Protein AF-A0A2T3HW11-F1 (afdb_monomer)

Sequence (207 aa):
MSVAVAAPLKAIIKLSPEPITQQTVDLPLNEYHALKILALNNVSSSQAPRPFDTSSHSAPSLISDYDIGIDINNNNIRDDYERRLLYQYQRPEYVAMGILAAAHWDRLTASYYQDDRIPSITAIALLTNNIAINQCYYSLQQIDNALVSPIFDYFNTEHRLAIKQHAEDKLLDIIATSAFTVHFDPQPCQRFVLLAESMLQTTLTVD

Solvent-accessible surface area (backbone atoms only — not comparable to full-atom values): 12764 Å² total; per-residue (Å²): 141,80,87,82,80,82,76,81,78,78,78,78,75,78,86,62,77,74,77,79,67,76,76,80,76,86,59,68,49,53,62,70,59,13,50,50,50,26,58,74,43,65,60,42,88,88,54,48,80,69,90,79,86,79,89,66,99,67,80,85,53,100,72,45,62,83,76,76,43,57,47,88,75,69,57,88,52,35,46,73,40,54,51,46,37,65,69,72,40,92,46,58,34,60,35,29,50,48,51,55,49,45,62,49,48,52,59,43,40,47,53,53,78,48,86,66,88,76,52,46,71,57,35,48,50,50,53,44,50,52,50,22,53,53,49,26,45,57,55,49,32,76,76,38,77,84,57,72,66,58,64,58,61,68,40,64,42,73,66,49,41,49,44,45,49,53,15,50,53,57,34,48,58,46,44,76,72,41,92,70,84,89,76,76,71,94,54,26,42,57,51,55,39,56,50,47,22,65,72,69,72,46,85,82,76,91,127

pLDDT: mean 80.31, std 19.45, range [37.88, 97.56]

Organism: NCBI:txid512643

Secondary structure (DSSP, 8-state):
-----PPP-------SPPP--------SS-HHHHHHHHHHTT--TTTSPPS----------SS-HHHH---SS-SSS-HHHHHHHHHH-SSHHHHHHHHHHHHHHHHHHHHHH--S---HHHHHHHHHHHHHHHHHHHHHHTT-TT---THHHHT-SHHHHHHHHHHHHHHHHHHHT-SSPP---SSTTHHHHHHHHHHHTSPPP--

Foldseek 3Di:
DDDDDDDDDDPPPPPDDDPPPQPPLDALDDQVLLVVLCVLLVQDPVLQDDPDPPPDPDDADPVGCVQCPDDPSPSSDHSQLSVCLVVLDPGSRSSSLSVLLLVLVVVLLVLLVDPDDDQLVNLLCSQLLNVLSVVSQVVSCVSVVSRDRSVCSNCVDPNSVVSNVSSNVVSVVSNVPDPDDRDHDPNSSNSSQVSSCVSVVHHDDDD

Structure (mmCIF, N/CA/C/O backbone):
data_AF-A0A2T3HW11-F1
#
_entry.id   AF-A0A2T3HW11-F1
#
loop_
_atom_site.group_PDB
_atom_site.id
_atom_site.type_symbol
_atom_site.label_atom_id
_atom_site.label_alt_id
_atom_site.label_comp_id
_atom_site.label_asym_id
_atom_site.label_entity_id
_atom_site.label_seq_id
_atom_site.pdbx_PDB_ins_code
_atom_site.Cartn_x
_atom_site.Cartn_y
_atom_site.Cartn_z
_atom_site.occupancy
_atom_site.B_iso_or_equiv
_atom_site.auth_seq_id
_atom_site.auth_comp_id
_atom_site.auth_asym_id
_atom_site.auth_atom_id
_atom_site.pdbx_PDB_model_num
ATOM 1 N N . MET A 1 1 ? -7.334 -72.653 -30.681 1.00 41.06 1 MET A N 1
ATOM 2 C CA . MET A 1 1 ? -6.396 -71.962 -29.773 1.00 41.06 1 MET A CA 1
ATOM 3 C C . MET A 1 1 ? -5.518 -71.051 -30.616 1.00 41.06 1 MET A C 1
ATOM 5 O O . MET A 1 1 ? -4.745 -71.565 -31.409 1.00 41.06 1 MET A O 1
ATOM 9 N N . SER A 1 2 ? -5.664 -69.731 -30.500 1.00 38.12 2 SER A N 1
ATOM 10 C CA . SER A 1 2 ? -4.690 -68.769 -31.031 1.00 38.12 2 SER A CA 1
ATOM 11 C C . SER A 1 2 ? -4.493 -67.682 -29.983 1.00 38.12 2 SER A C 1
ATOM 13 O O . SER A 1 2 ? -5.410 -66.917 -29.688 1.00 38.12 2 SER A O 1
ATOM 15 N N . VAL A 1 3 ? -3.316 -67.677 -29.369 1.00 40.59 3 VAL A N 1
ATOM 16 C CA . VAL A 1 3 ? -2.905 -66.680 -28.382 1.00 40.59 3 VAL A CA 1
ATOM 17 C C . VAL A 1 3 ? -2.466 -65.438 -29.154 1.00 40.59 3 VAL A C 1
ATOM 19 O O . VAL A 1 3 ? -1.468 -65.480 -29.869 1.00 40.59 3 VAL A O 1
ATOM 22 N N . ALA A 1 4 ? -3.226 -64.348 -29.047 1.00 41.81 4 ALA A N 1
ATOM 23 C CA . ALA A 1 4 ? -2.800 -63.043 -29.535 1.00 41.81 4 ALA A CA 1
ATOM 24 C C . ALA A 1 4 ? -1.883 -62.412 -28.478 1.00 41.81 4 ALA A C 1
ATOM 26 O O . ALA A 1 4 ? -2.323 -62.074 -27.381 1.00 41.81 4 ALA A O 1
ATOM 27 N N . VAL A 1 5 ? -0.595 -62.300 -28.796 1.00 43.44 5 VAL A N 1
ATOM 28 C CA . VAL A 1 5 ? 0.400 -61.629 -27.955 1.00 43.44 5 VAL A CA 1
ATOM 29 C C . VAL A 1 5 ? 0.287 -60.126 -28.209 1.00 43.44 5 VAL A C 1
ATOM 31 O O . VAL A 1 5 ? 0.591 -59.656 -29.303 1.00 43.44 5 VAL A O 1
ATOM 34 N N . ALA A 1 6 ? -0.179 -59.369 -27.215 1.00 48.12 6 ALA A N 1
ATOM 35 C CA . ALA A 1 6 ? -0.156 -57.911 -27.258 1.00 48.12 6 ALA A CA 1
ATOM 36 C C . ALA A 1 6 ? 1.300 -57.424 -27.162 1.00 48.12 6 ALA A C 1
ATOM 38 O O . ALA A 1 6 ? 1.995 -57.710 -26.187 1.00 48.12 6 ALA A O 1
ATOM 39 N N . ALA A 1 7 ? 1.772 -56.708 -28.183 1.00 50.06 7 ALA A N 1
ATOM 40 C CA . ALA A 1 7 ? 3.074 -56.050 -28.147 1.00 50.06 7 ALA A CA 1
ATOM 41 C C . ALA A 1 7 ? 3.049 -54.882 -27.139 1.00 50.06 7 ALA A C 1
ATOM 43 O O . ALA A 1 7 ? 2.045 -54.166 -27.071 1.00 50.06 7 ALA A O 1
ATOM 44 N N . PRO A 1 8 ? 4.125 -54.647 -26.367 1.00 48.41 8 PRO A N 1
ATOM 45 C CA . PRO A 1 8 ? 4.156 -53.546 -25.418 1.00 48.41 8 PRO A CA 1
ATOM 46 C C . PRO A 1 8 ? 4.220 -52.215 -26.175 1.00 48.41 8 PRO A C 1
ATOM 48 O O . PRO A 1 8 ? 5.150 -51.961 -26.945 1.00 48.41 8 PRO A O 1
ATOM 51 N N . LEU A 1 9 ? 3.229 -51.352 -25.941 1.00 49.31 9 LEU A N 1
ATOM 52 C CA . LEU A 1 9 ? 3.274 -49.950 -26.342 1.00 49.31 9 LEU A CA 1
ATOM 53 C C . LEU A 1 9 ? 4.473 -49.303 -25.648 1.00 49.31 9 LEU A C 1
ATOM 55 O O . LEU A 1 9 ? 4.517 -49.178 -24.425 1.00 49.31 9 LEU A O 1
ATOM 59 N N . LYS A 1 10 ? 5.472 -48.922 -26.443 1.00 43.16 10 LYS A N 1
ATOM 60 C CA . LYS A 1 10 ? 6.640 -48.179 -25.981 1.00 43.16 10 LYS A CA 1
ATOM 61 C C . LYS A 1 10 ? 6.134 -46.840 -25.441 1.00 43.16 10 LYS A C 1
ATOM 63 O O . LYS A 1 10 ? 5.729 -45.981 -26.221 1.00 43.16 10 LYS A O 1
ATOM 68 N N . ALA A 1 11 ? 6.104 -46.681 -24.119 1.00 47.00 11 ALA A N 1
ATOM 69 C CA . ALA A 1 11 ? 5.790 -45.406 -23.492 1.00 47.00 11 ALA A CA 1
ATOM 70 C C . ALA A 1 11 ? 6.863 -44.397 -23.920 1.00 47.00 11 ALA A C 1
ATOM 72 O O . ALA A 1 11 ? 8.014 -44.467 -23.489 1.00 47.00 11 ALA A O 1
ATOM 73 N N . ILE A 1 12 ? 6.502 -43.495 -24.830 1.00 49.62 12 ILE A N 1
ATOM 74 C CA . ILE A 1 12 ? 7.330 -42.342 -25.160 1.00 49.62 12 ILE A CA 1
ATOM 75 C C . ILE A 1 12 ? 7.196 -41.400 -23.969 1.00 49.62 12 ILE A C 1
ATOM 77 O O . ILE A 1 12 ? 6.231 -40.648 -23.862 1.00 49.62 12 ILE A O 1
ATOM 81 N N . ILE A 1 13 ? 8.146 -41.473 -23.039 1.00 48.97 13 ILE A N 1
ATOM 82 C CA . ILE A 1 13 ? 8.305 -40.442 -22.019 1.00 48.97 13 ILE A CA 1
ATOM 83 C C . ILE A 1 13 ? 8.764 -39.195 -22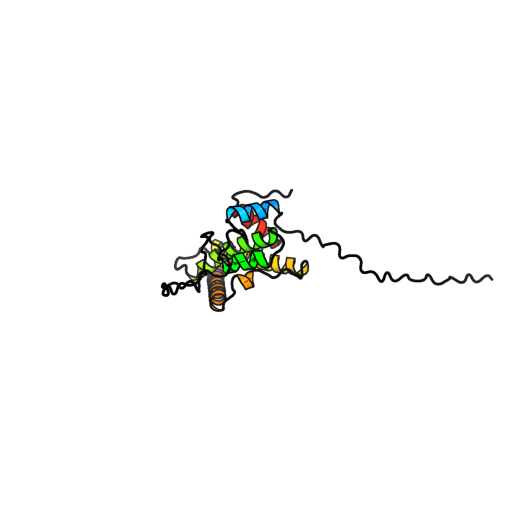.776 1.00 48.97 13 ILE A C 1
ATOM 85 O O . ILE A 1 13 ? 9.904 -39.126 -23.238 1.00 48.97 13 ILE A O 1
ATOM 89 N N . LYS A 1 14 ? 7.857 -38.229 -22.964 1.00 44.19 14 LYS A N 1
ATOM 90 C CA . LYS A 1 14 ? 8.216 -36.873 -23.390 1.00 44.19 14 LYS A CA 1
ATOM 91 C C . LYS A 1 14 ? 9.144 -36.304 -22.311 1.00 44.19 14 LYS A C 1
ATOM 93 O O . LYS A 1 14 ? 8.695 -35.876 -21.259 1.00 44.19 14 LYS A O 1
ATOM 98 N N . LEU A 1 15 ? 10.448 -36.363 -22.569 1.00 45.22 15 LEU A N 1
ATOM 99 C CA . LEU A 1 15 ? 11.521 -35.810 -21.729 1.00 45.22 15 LEU A CA 1
ATOM 100 C C . LEU A 1 15 ? 11.785 -34.325 -22.015 1.00 45.22 15 LEU A C 1
ATOM 102 O O . LEU A 1 15 ? 12.783 -33.767 -21.570 1.00 45.22 15 LEU A O 1
ATOM 106 N N . SER A 1 16 ? 10.900 -33.680 -22.768 1.00 46.91 16 SER A N 1
ATOM 107 C CA . SER A 1 16 ? 10.933 -32.241 -22.973 1.00 46.91 16 SER A CA 1
ATOM 108 C C . SER A 1 16 ? 9.930 -31.629 -22.003 1.00 46.91 16 SER A C 1
ATOM 110 O O . SER A 1 16 ? 8.746 -31.957 -22.134 1.00 46.91 16 SER A O 1
ATOM 112 N N . PRO A 1 17 ? 10.350 -30.785 -21.040 1.00 52.12 17 PRO A N 1
ATOM 113 C CA . PRO A 1 17 ? 9.384 -29.954 -20.342 1.00 52.12 17 PRO A CA 1
ATOM 114 C C . PRO A 1 17 ? 8.602 -29.199 -21.415 1.00 52.12 17 PRO A C 1
ATOM 116 O O . PRO A 1 17 ? 9.194 -28.689 -22.374 1.00 52.12 17 PRO A O 1
ATOM 119 N N . GLU A 1 18 ? 7.274 -29.191 -21.305 1.00 44.97 18 GLU A N 1
ATOM 120 C CA . GLU A 1 18 ? 6.498 -28.230 -22.079 1.00 44.97 18 GLU A CA 1
ATOM 121 C C . GLU A 1 18 ? 7.119 -26.854 -21.811 1.00 44.97 18 GLU A C 1
ATOM 123 O O . GLU A 1 18 ? 7.468 -26.573 -20.656 1.00 44.97 18 GLU A O 1
ATOM 128 N N . PRO A 1 19 ? 7.372 -26.033 -22.850 1.00 42.59 19 PRO A N 1
ATOM 129 C CA . PRO A 1 19 ? 7.815 -24.670 -22.613 1.00 42.59 19 PRO A CA 1
ATOM 130 C C . PRO A 1 19 ? 6.828 -24.087 -21.615 1.00 42.59 19 PRO A C 1
ATOM 132 O O . PRO A 1 19 ? 5.624 -24.211 -21.833 1.00 42.59 19 PRO A O 1
ATOM 135 N N . ILE A 1 20 ? 7.341 -23.556 -20.502 1.00 43.62 20 ILE A N 1
ATOM 136 C CA . ILE A 1 20 ? 6.532 -22.887 -19.490 1.00 43.62 20 ILE A CA 1
ATOM 137 C C . ILE A 1 20 ? 5.781 -21.808 -20.259 1.00 43.62 20 ILE A C 1
ATOM 139 O O . ILE A 1 20 ? 6.345 -20.770 -20.603 1.00 43.62 20 ILE A O 1
ATOM 143 N N . THR A 1 21 ? 4.538 -22.099 -20.633 1.00 43.34 21 THR A N 1
ATOM 144 C CA . THR A 1 21 ? 3.611 -21.104 -21.135 1.00 43.34 21 THR A CA 1
ATOM 145 C C . THR A 1 21 ? 3.596 -20.076 -20.032 1.00 43.34 21 THR A C 1
ATOM 147 O O . THR A 1 21 ? 3.286 -20.452 -18.899 1.00 43.34 21 THR A O 1
ATOM 150 N N . GLN A 1 22 ? 4.044 -18.851 -20.327 1.00 47.06 22 GLN A N 1
ATOM 151 C CA . GLN A 1 22 ? 3.932 -17.724 -19.409 1.00 47.06 22 GLN A CA 1
ATOM 152 C C . GLN A 1 22 ? 2.556 -17.843 -18.769 1.00 47.06 22 GLN A C 1
ATOM 154 O O . GLN A 1 22 ? 1.551 -17.735 -19.473 1.00 47.06 22 GLN A O 1
ATOM 159 N N . GLN A 1 23 ? 2.501 -18.198 -17.483 1.00 52.50 23 GLN A N 1
ATOM 160 C CA . GLN A 1 23 ? 1.245 -18.126 -16.767 1.00 52.50 23 GLN A CA 1
ATOM 161 C C . GLN A 1 23 ? 0.869 -16.658 -16.882 1.00 52.50 23 GLN A C 1
ATOM 163 O O . GLN A 1 23 ? 1.591 -15.794 -16.388 1.00 52.50 23 GLN A O 1
ATOM 168 N N . THR A 1 24 ? -0.169 -16.363 -17.658 1.00 62.09 24 THR A N 1
ATOM 169 C CA . THR A 1 24 ? -0.721 -15.020 -17.747 1.00 62.09 24 THR A CA 1
ATOM 170 C C . THR A 1 24 ? -1.249 -14.713 -16.360 1.00 62.09 24 THR A C 1
ATOM 172 O O . THR A 1 24 ? -2.330 -15.164 -15.991 1.00 62.09 24 THR A O 1
ATOM 175 N N . VAL A 1 25 ? -0.417 -14.051 -15.556 1.00 72.56 25 VAL A N 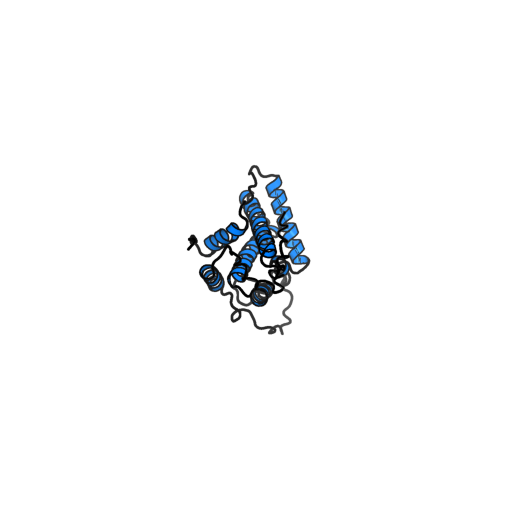1
ATOM 176 C CA . VAL A 1 25 ? -0.797 -13.574 -14.234 1.00 72.56 25 VAL A CA 1
ATOM 177 C C . VAL A 1 25 ? -1.848 -12.506 -14.473 1.00 72.56 25 VAL A C 1
ATOM 179 O O . VAL A 1 25 ? -1.525 -11.431 -14.993 1.00 72.56 25 VAL A O 1
ATOM 182 N N . ASP A 1 26 ? -3.091 -12.846 -14.149 1.00 81.38 26 ASP A N 1
ATOM 183 C CA . ASP A 1 26 ? -4.209 -11.918 -14.191 1.00 81.38 26 ASP A CA 1
ATOM 184 C C . ASP A 1 26 ? -4.019 -10.904 -13.061 1.00 81.38 26 ASP A C 1
ATOM 186 O O . ASP A 1 26 ? -4.035 -11.252 -11.876 1.00 81.38 26 ASP A O 1
ATOM 190 N N . LEU A 1 27 ? -3.701 -9.668 -13.441 1.00 89.62 27 LEU A N 1
ATOM 191 C CA . LEU A 1 27 ? -3.412 -8.594 -12.502 1.00 89.62 27 LEU A CA 1
ATOM 192 C C . LEU A 1 27 ? -4.652 -7.730 -12.303 1.00 89.62 27 LEU A C 1
ATOM 194 O O . LEU A 1 27 ? -5.400 -7.502 -13.249 1.00 89.62 27 LEU A O 1
ATOM 198 N N . PRO A 1 28 ? -4.843 -7.165 -11.097 1.00 90.19 28 PRO A N 1
ATOM 199 C CA . PRO A 1 28 ? -6.004 -6.324 -10.817 1.00 90.19 28 PRO A CA 1
ATOM 200 C C . PRO A 1 28 ? -6.024 -5.026 -11.636 1.00 90.19 28 PRO A C 1
ATOM 202 O O . PRO A 1 28 ? -7.048 -4.357 -11.702 1.00 90.19 28 PRO A O 1
ATOM 205 N N . LEU A 1 29 ? -4.897 -4.642 -12.235 1.00 92.00 29 LEU A N 1
ATOM 206 C CA . LEU A 1 29 ? -4.776 -3.485 -13.110 1.00 92.00 29 LEU A CA 1
ATOM 207 C C . LEU A 1 29 ? -4.283 -3.965 -14.470 1.00 92.00 29 LEU A C 1
ATOM 209 O O . LEU A 1 29 ? -3.376 -4.792 -14.535 1.00 92.00 29 LEU A O 1
ATOM 213 N N . ASN A 1 30 ? -4.842 -3.406 -15.541 1.00 91.44 30 ASN A N 1
ATOM 214 C CA . ASN A 1 30 ? -4.259 -3.535 -16.871 1.00 91.44 30 ASN A CA 1
ATOM 215 C C . ASN A 1 30 ? -3.142 -2.493 -17.073 1.00 91.44 30 ASN A C 1
ATOM 217 O O . ASN A 1 30 ? -3.027 -1.518 -16.321 1.00 91.44 30 ASN A O 1
ATOM 221 N N . GLU A 1 31 ? -2.332 -2.689 -18.113 1.00 92.44 31 GLU A N 1
ATOM 222 C CA . GLU A 1 31 ? -1.205 -1.809 -18.434 1.00 92.44 31 GLU A CA 1
ATOM 223 C C . GLU A 1 31 ? -1.635 -0.345 -18.626 1.00 92.44 31 GLU A C 1
ATOM 225 O O . GLU A 1 31 ? -0.977 0.562 -18.121 1.00 92.44 31 GLU A O 1
ATOM 230 N N . TYR A 1 32 ? -2.771 -0.093 -19.286 1.00 92.06 32 TYR A N 1
ATOM 231 C CA . TYR A 1 32 ? -3.272 1.264 -19.515 1.00 92.06 32 TYR A CA 1
ATOM 232 C C . TYR A 1 32 ? -3.543 2.014 -18.200 1.00 92.06 32 TYR A C 1
ATOM 234 O O . TYR A 1 32 ? -3.067 3.137 -18.005 1.00 92.06 32 TYR A O 1
ATOM 242 N N . HIS A 1 33 ? -4.270 1.390 -17.270 1.00 93.31 33 HIS A N 1
ATOM 243 C CA . HIS A 1 33 ? -4.565 1.975 -15.963 1.00 93.31 33 HIS A CA 1
ATOM 244 C C . HIS A 1 33 ? -3.301 2.144 -15.122 1.00 93.31 33 HIS A C 1
ATOM 246 O O . HIS A 1 33 ? -3.137 3.179 -14.472 1.00 93.31 33 HIS A O 1
ATOM 252 N N . ALA A 1 34 ? -2.383 1.179 -15.183 1.00 93.75 34 ALA A N 1
ATOM 253 C CA . ALA A 1 34 ? -1.098 1.270 -14.511 1.00 93.75 34 ALA A CA 1
ATOM 254 C C . ALA A 1 34 ? -0.289 2.479 -14.997 1.00 93.75 34 ALA A C 1
ATOM 256 O O . ALA A 1 34 ? 0.100 3.320 -14.191 1.00 93.75 34 ALA A O 1
ATOM 257 N N . LEU A 1 35 ? -0.112 2.635 -16.310 1.00 92.38 35 LEU A N 1
ATOM 258 C CA . LEU A 1 35 ? 0.612 3.771 -16.885 1.00 92.38 35 LEU A CA 1
ATOM 259 C C . LEU A 1 35 ? -0.046 5.113 -16.538 1.00 92.38 35 LEU A C 1
ATOM 261 O O . LEU A 1 35 ? 0.657 6.088 -16.275 1.00 92.38 35 LEU A O 1
ATOM 265 N N . LYS A 1 36 ? -1.382 5.170 -16.472 1.00 92.44 36 LYS A N 1
ATOM 266 C CA . LYS A 1 36 ? -2.110 6.375 -16.046 1.00 92.44 36 LYS A CA 1
ATOM 267 C C . LYS A 1 36 ? -1.833 6.733 -14.582 1.00 92.44 36 LYS A C 1
ATOM 269 O O . LYS A 1 36 ? -1.641 7.909 -14.283 1.00 92.44 36 LYS A O 1
ATOM 274 N N . ILE A 1 37 ? -1.782 5.742 -13.688 1.00 93.00 37 ILE A N 1
ATOM 275 C CA . ILE A 1 37 ? -1.394 5.933 -12.281 1.00 93.00 37 ILE A CA 1
ATOM 276 C C . ILE A 1 37 ? 0.041 6.454 -12.194 1.00 93.00 37 ILE A C 1
ATOM 278 O O . ILE A 1 37 ? 0.281 7.451 -11.515 1.00 93.00 37 ILE A O 1
ATOM 282 N N . LEU A 1 38 ? 0.985 5.820 -12.895 1.00 92.00 38 LEU A N 1
ATOM 283 C CA . LEU A 1 38 ? 2.392 6.228 -12.866 1.00 92.00 38 LEU A CA 1
ATOM 284 C C . LEU A 1 38 ? 2.569 7.659 -13.386 1.00 92.00 38 LEU A C 1
ATOM 286 O O . LEU A 1 38 ? 3.244 8.463 -12.750 1.00 92.00 38 LEU A O 1
ATOM 290 N N . ALA A 1 39 ? 1.894 8.009 -14.484 1.00 89.25 39 ALA A N 1
ATOM 291 C CA . ALA A 1 39 ? 1.920 9.360 -15.035 1.00 89.25 39 ALA A CA 1
ATOM 292 C C . ALA A 1 39 ? 1.319 10.398 -14.074 1.00 89.25 39 ALA A C 1
ATOM 294 O O . ALA A 1 39 ? 1.901 11.464 -13.894 1.00 89.25 39 ALA A O 1
ATOM 295 N N . LEU A 1 40 ? 0.183 10.092 -13.434 1.00 89.06 40 LEU A N 1
ATOM 296 C CA . LEU A 1 40 ? -0.451 10.996 -12.468 1.00 89.06 40 LEU A CA 1
ATOM 297 C C . LEU A 1 40 ? 0.456 11.278 -11.263 1.00 89.06 40 LEU A C 1
ATOM 299 O O . LEU A 1 40 ? 0.477 12.399 -10.765 1.00 89.06 40 LEU A O 1
ATOM 303 N N . ASN A 1 41 ? 1.210 10.271 -10.819 1.00 86.44 41 ASN A N 1
ATOM 304 C CA . ASN A 1 41 ? 2.135 10.387 -9.696 1.00 86.44 41 ASN A CA 1
ATOM 305 C C . ASN A 1 41 ? 3.551 10.794 -10.127 1.00 86.44 41 ASN A C 1
ATOM 307 O O . ASN A 1 41 ? 4.457 10.710 -9.314 1.00 86.44 41 ASN A O 1
ATOM 311 N N . ASN A 1 42 ? 3.782 11.210 -11.381 1.00 86.81 42 ASN A N 1
ATOM 312 C CA . ASN A 1 42 ? 5.123 11.548 -11.883 1.00 86.81 42 ASN A CA 1
ATOM 313 C C . ASN A 1 42 ? 6.188 10.484 -11.533 1.00 86.81 42 ASN A C 1
ATOM 315 O O . ASN A 1 42 ? 7.305 10.819 -11.136 1.00 86.81 42 ASN A O 1
ATOM 319 N N . VAL A 1 43 ? 5.817 9.203 -11.635 1.00 83.50 43 VAL A N 1
ATOM 320 C CA . VAL A 1 43 ? 6.707 8.069 -11.373 1.00 83.50 43 VAL A CA 1
ATOM 321 C C . VAL A 1 43 ? 7.372 7.671 -12.676 1.00 83.50 43 VAL A C 1
ATOM 323 O O . VAL A 1 43 ? 6.720 7.214 -13.619 1.00 83.50 43 VAL A O 1
ATOM 326 N N . SER A 1 44 ? 8.686 7.838 -12.734 1.00 75.88 44 SER A N 1
ATOM 327 C CA . SER A 1 44 ? 9.481 7.488 -13.907 1.00 75.88 44 SER A CA 1
ATOM 328 C C . SER A 1 44 ? 10.943 7.335 -13.530 1.00 75.88 44 SER A C 1
ATOM 330 O O . SER A 1 44 ? 11.495 8.123 -12.764 1.00 75.88 44 SER A O 1
ATOM 332 N N . SER A 1 45 ? 11.637 6.409 -14.191 1.00 64.94 45 SER A N 1
ATOM 333 C CA . SER A 1 45 ? 13.091 6.269 -14.065 1.00 64.94 45 SER A CA 1
ATOM 334 C C . SER A 1 45 ? 13.862 7.542 -14.438 1.00 64.94 45 SER A C 1
ATOM 336 O O . SER A 1 45 ? 15.010 7.698 -14.035 1.00 64.94 45 SER A O 1
ATOM 338 N N . SER A 1 46 ? 13.268 8.442 -15.233 1.00 60.03 46 SER A N 1
ATOM 339 C CA . SER A 1 46 ? 13.861 9.744 -15.569 1.00 60.03 46 SER A CA 1
ATOM 340 C C . SER A 1 46 ? 13.588 10.834 -14.529 1.00 60.03 46 SER A C 1
ATOM 342 O O . SER A 1 46 ? 14.252 11.867 -14.566 1.00 60.03 46 SER A O 1
ATOM 344 N N . GLN A 1 47 ? 12.589 10.634 -13.666 1.00 59.31 47 GLN A N 1
ATOM 345 C CA . GLN A 1 47 ? 12.151 11.572 -12.626 1.00 59.31 47 GLN A CA 1
ATOM 346 C C . GLN A 1 47 ? 12.686 11.181 -11.242 1.00 59.31 47 GLN A C 1
ATOM 348 O O . GLN A 1 47 ? 12.886 12.057 -10.405 1.00 59.31 47 GLN A O 1
ATOM 353 N N . ALA A 1 48 ? 12.991 9.900 -11.017 1.00 58.94 48 ALA A N 1
ATOM 354 C CA . ALA A 1 48 ? 13.703 9.447 -9.831 1.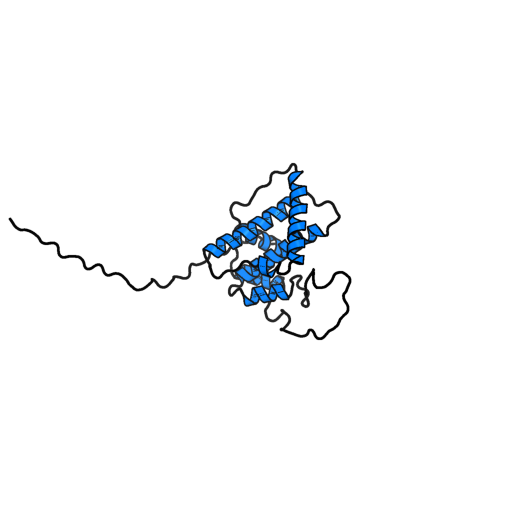00 58.94 48 ALA A CA 1
ATOM 355 C C . ALA A 1 48 ? 15.134 10.035 -9.800 1.00 58.94 48 ALA A C 1
ATOM 357 O O . ALA A 1 48 ? 15.857 9.949 -10.805 1.00 58.94 48 ALA A O 1
ATOM 358 N N . PRO A 1 49 ? 15.598 10.596 -8.666 1.00 56.19 49 PRO A N 1
ATOM 359 C CA . PRO A 1 49 ? 16.953 11.123 -8.553 1.00 56.19 49 PRO A CA 1
ATOM 360 C C . PRO A 1 49 ? 17.998 10.060 -8.911 1.00 56.19 49 PRO A C 1
ATOM 362 O O . PRO A 1 49 ? 17.945 8.917 -8.426 1.00 56.19 49 PRO A O 1
ATOM 365 N N . ARG A 1 50 ? 18.966 10.444 -9.758 1.00 55.06 50 ARG A N 1
ATOM 366 C CA . ARG A 1 50 ? 20.118 9.601 -10.120 1.00 55.06 50 ARG A CA 1
ATOM 367 C C . ARG A 1 50 ? 20.887 9.193 -8.854 1.00 55.06 50 ARG A C 1
ATOM 369 O O . ARG A 1 50 ? 20.878 9.938 -7.874 1.00 55.06 50 ARG A O 1
ATOM 376 N N . PRO A 1 51 ? 21.555 8.026 -8.842 1.00 54.09 51 PRO A N 1
ATOM 377 C CA . PRO A 1 51 ? 22.317 7.619 -7.672 1.00 54.09 51 PRO A CA 1
ATOM 378 C C . PRO A 1 51 ? 23.448 8.632 -7.428 1.00 54.09 51 PRO A C 1
ATOM 380 O O . PRO A 1 51 ? 24.309 8.801 -8.285 1.00 54.09 51 PRO A O 1
ATOM 383 N N . PHE A 1 52 ? 23.419 9.259 -6.249 1.00 45.56 52 PHE A N 1
ATOM 384 C CA . PHE A 1 52 ? 24.390 10.218 -5.706 1.00 45.56 52 PHE A CA 1
ATOM 385 C C . PHE A 1 52 ? 24.436 11.615 -6.346 1.00 45.56 52 PHE A C 1
ATOM 387 O O . PHE A 1 52 ? 25.267 11.896 -7.199 1.00 45.56 52 PHE A O 1
ATOM 394 N N . ASP A 1 53 ? 23.648 12.521 -5.766 1.00 40.47 53 ASP A N 1
ATOM 395 C CA . ASP A 1 53 ? 24.083 13.895 -5.475 1.00 40.47 53 ASP A CA 1
ATOM 396 C C . ASP A 1 53 ? 23.766 14.203 -3.996 1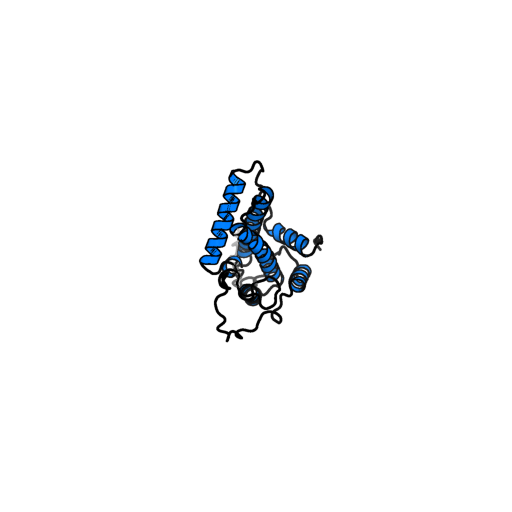.00 40.47 53 ASP A C 1
ATOM 398 O O . ASP A 1 53 ? 23.017 15.107 -3.649 1.00 40.47 53 ASP A O 1
ATOM 402 N N . THR A 1 54 ? 24.293 13.391 -3.074 1.00 41.66 54 THR A N 1
ATOM 403 C CA . THR A 1 54 ? 24.275 13.712 -1.635 1.00 41.66 54 THR A CA 1
ATOM 404 C C . THR A 1 54 ? 25.693 13.981 -1.158 1.00 41.66 54 THR A C 1
ATOM 406 O O . THR A 1 54 ? 26.261 13.231 -0.366 1.00 41.66 54 THR A O 1
ATOM 409 N N . SER A 1 55 ? 26.274 15.076 -1.641 1.00 39.88 55 SER A N 1
ATOM 410 C CA . SER A 1 55 ? 27.259 15.827 -0.867 1.00 39.88 55 SER A CA 1
ATOM 411 C C . SER A 1 55 ? 26.566 17.042 -0.252 1.00 39.88 55 SER A C 1
ATOM 413 O O . SER A 1 55 ? 26.747 18.172 -0.697 1.00 39.88 55 SER A O 1
ATOM 415 N N . SER A 1 56 ? 25.756 16.832 0.778 1.00 38.91 56 SER A N 1
ATOM 416 C CA . SER A 1 56 ? 25.384 17.932 1.662 1.00 38.91 56 SER A CA 1
ATOM 417 C C . SER A 1 56 ? 25.209 17.408 3.074 1.00 38.91 56 SER A C 1
ATOM 419 O O . SER A 1 56 ? 24.184 16.839 3.442 1.00 38.91 56 SER A O 1
ATOM 421 N N . HIS A 1 57 ? 26.258 17.616 3.863 1.00 39.03 57 HIS A N 1
ATOM 422 C CA . HIS A 1 57 ? 26.156 17.784 5.300 1.00 39.03 57 HIS A CA 1
ATOM 423 C C . HIS A 1 57 ? 25.198 18.951 5.588 1.00 39.03 57 HIS A C 1
ATOM 425 O O . HIS A 1 57 ? 25.630 20.091 5.741 1.00 39.03 57 HIS A O 1
ATOM 431 N N . SER A 1 58 ? 23.900 18.675 5.631 1.00 37.88 58 SER A N 1
ATOM 432 C CA . SER A 1 58 ? 22.893 19.595 6.156 1.00 37.88 58 SER A CA 1
ATOM 433 C C . SER A 1 58 ? 22.420 19.020 7.484 1.00 37.88 58 SER A C 1
ATOM 435 O O . SER A 1 58 ? 22.084 17.843 7.570 1.00 37.88 58 SER A O 1
ATOM 437 N N . ALA A 1 59 ? 22.491 19.835 8.532 1.00 41.94 59 ALA A N 1
ATOM 438 C CA . ALA A 1 59 ? 22.183 19.473 9.911 1.00 41.94 59 ALA A CA 1
ATOM 439 C C . ALA A 1 59 ? 20.794 18.812 10.074 1.00 41.94 59 ALA A C 1
ATOM 441 O O . ALA A 1 59 ? 19.883 19.116 9.302 1.00 41.94 59 ALA A O 1
ATOM 442 N N . PRO A 1 60 ? 20.608 17.951 11.094 1.00 38.31 60 PRO A N 1
ATOM 443 C CA . PRO A 1 60 ? 19.357 17.234 11.302 1.00 38.31 60 PRO A CA 1
ATOM 444 C C . PRO A 1 60 ? 18.235 18.218 11.653 1.00 38.31 60 PRO A C 1
ATOM 446 O O . PRO A 1 60 ? 18.257 18.864 12.702 1.00 38.31 60 PRO A O 1
ATOM 449 N N . SER A 1 61 ? 17.252 18.326 10.761 1.00 39.09 61 SER A N 1
ATOM 450 C CA . SER A 1 61 ? 15.949 18.912 11.070 1.00 39.09 61 SER A CA 1
ATOM 451 C C . SER A 1 61 ? 15.186 17.972 12.012 1.00 39.09 61 SER A C 1
ATOM 453 O O . SER A 1 61 ? 15.313 16.752 11.925 1.00 39.09 61 SER A O 1
ATOM 455 N N . LEU A 1 62 ? 14.408 18.539 12.936 1.00 43.94 62 LEU A N 1
ATOM 456 C CA . LEU A 1 62 ? 13.788 17.881 14.100 1.00 43.94 62 LEU A CA 1
ATOM 457 C C . LEU A 1 62 ? 12.616 16.916 13.794 1.00 43.94 62 LEU A C 1
ATOM 459 O O . LEU A 1 62 ? 11.887 16.533 14.702 1.00 43.94 62 LEU A O 1
ATOM 463 N N . ILE A 1 63 ? 12.477 16.463 12.551 1.00 46.78 63 ILE A N 1
ATOM 464 C CA . ILE A 1 63 ? 11.787 15.227 12.157 1.00 46.78 63 ILE A CA 1
ATOM 465 C C . ILE A 1 63 ? 12.703 14.652 11.085 1.00 46.78 63 ILE A C 1
ATOM 467 O O . ILE A 1 63 ? 12.674 15.102 9.944 1.00 46.78 63 ILE A O 1
ATOM 471 N N . SER A 1 64 ? 13.667 13.824 11.486 1.00 45.03 64 SER A N 1
ATOM 472 C CA . SER A 1 64 ? 14.788 13.523 10.597 1.00 45.03 64 SER A CA 1
ATOM 473 C C . SER A 1 64 ? 14.294 12.803 9.342 1.00 45.03 64 SER A C 1
ATOM 475 O O . SER A 1 64 ? 13.440 11.921 9.450 1.00 45.03 64 SER A O 1
ATOM 477 N N . ASP A 1 65 ? 14.892 13.107 8.187 1.00 50.19 65 ASP A N 1
ATOM 478 C CA . ASP A 1 65 ? 14.721 12.406 6.898 1.00 50.19 65 ASP A CA 1
ATOM 479 C C . ASP A 1 65 ? 14.803 10.865 7.007 1.00 50.19 65 ASP A C 1
ATOM 481 O O . ASP A 1 65 ? 14.444 10.136 6.086 1.00 50.19 65 ASP A O 1
ATOM 485 N N . TYR A 1 66 ? 15.261 10.347 8.148 1.00 52.31 66 TYR A N 1
ATOM 486 C CA . TYR A 1 66 ? 15.216 8.945 8.537 1.00 52.31 66 TYR A CA 1
ATOM 487 C C . TYR A 1 66 ? 13.789 8.355 8.563 1.00 52.31 66 TYR A C 1
ATOM 489 O O . TYR A 1 66 ? 13.571 7.240 8.079 1.00 52.31 66 TYR A O 1
ATOM 497 N N . ASP A 1 67 ? 12.808 9.110 9.065 1.00 51.97 67 ASP A N 1
ATOM 498 C CA . ASP A 1 67 ? 11.456 8.608 9.345 1.00 51.97 67 ASP A CA 1
ATOM 499 C C . ASP A 1 67 ? 10.574 8.688 8.098 1.00 51.97 67 ASP A C 1
ATOM 501 O O . ASP A 1 67 ? 10.001 7.686 7.667 1.00 51.97 67 ASP A O 1
ATOM 505 N N . ILE A 1 68 ? 10.538 9.872 7.481 1.00 61.31 68 ILE A N 1
ATOM 506 C CA . ILE A 1 68 ? 9.697 10.192 6.318 1.00 61.31 68 ILE A CA 1
ATOM 507 C C . ILE A 1 68 ? 10.366 9.742 5.012 1.00 61.31 68 ILE A C 1
ATOM 509 O O . ILE A 1 68 ? 9.673 9.473 4.040 1.00 61.31 68 ILE A O 1
ATOM 513 N N . GLY A 1 69 ? 11.693 9.566 5.005 1.00 66.81 69 GLY A N 1
ATOM 514 C CA . GLY A 1 69 ? 12.484 9.338 3.797 1.00 66.81 69 GLY A CA 1
ATOM 515 C C . GLY A 1 69 ? 12.555 10.561 2.893 1.00 66.81 69 GLY A C 1
ATOM 516 O O . GLY A 1 69 ? 11.886 11.567 3.102 1.00 66.81 69 GLY A O 1
ATOM 517 N N . ILE A 1 70 ? 13.426 10.467 1.897 1.00 76.81 70 ILE A N 1
ATOM 518 C CA . ILE A 1 70 ? 13.708 11.560 0.973 1.00 76.81 70 ILE A CA 1
ATOM 519 C C . ILE A 1 70 ? 12.735 11.465 -0.208 1.00 76.81 70 ILE A C 1
ATOM 521 O O . ILE A 1 70 ? 12.611 10.394 -0.801 1.00 76.81 70 ILE A O 1
ATOM 525 N N . ASP A 1 71 ? 12.080 12.576 -0.532 1.00 80.25 71 ASP A N 1
ATOM 526 C CA . ASP A 1 71 ? 11.247 12.785 -1.723 1.00 80.25 71 ASP A CA 1
ATOM 527 C C . ASP A 1 71 ? 11.705 14.094 -2.392 1.00 80.25 71 ASP A C 1
ATOM 529 O O . ASP A 1 71 ? 11.215 15.183 -2.100 1.00 80.25 71 ASP A O 1
ATOM 533 N N . ILE A 1 72 ? 12.752 14.012 -3.217 1.00 79.75 72 ILE A N 1
ATOM 534 C CA . ILE A 1 72 ? 13.346 15.172 -3.900 1.00 79.75 72 ILE A CA 1
ATOM 535 C C . ILE A 1 72 ? 12.461 15.634 -5.058 1.00 79.75 72 ILE A C 1
ATOM 537 O O . ILE A 1 72 ? 12.426 16.829 -5.369 1.00 79.75 72 ILE A O 1
ATOM 541 N N . ASN A 1 73 ? 11.788 14.702 -5.736 1.00 75.75 73 ASN A N 1
ATOM 542 C CA . ASN A 1 73 ? 10.955 15.018 -6.894 1.00 75.75 73 ASN A CA 1
ATOM 543 C C . ASN A 1 73 ? 9.545 15.519 -6.500 1.00 75.75 73 ASN A C 1
ATOM 545 O O . ASN A 1 73 ? 8.808 15.976 -7.377 1.00 75.75 73 ASN A O 1
ATOM 549 N N . ASN A 1 74 ? 9.233 15.549 -5.197 1.00 81.69 74 ASN A N 1
ATOM 550 C CA . ASN A 1 74 ? 7.994 16.030 -4.582 1.00 81.69 74 ASN A CA 1
ATOM 551 C C . ASN A 1 74 ? 6.745 15.353 -5.158 1.00 81.69 74 ASN A C 1
ATOM 553 O 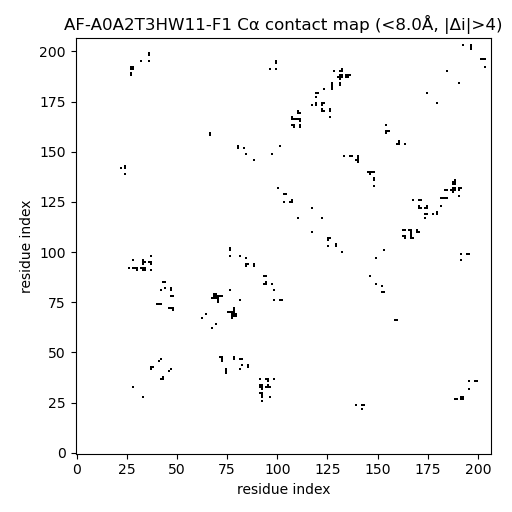O . ASN A 1 74 ? 5.716 16.007 -5.375 1.00 81.69 74 ASN A O 1
ATOM 557 N N . ASN A 1 75 ? 6.832 14.055 -5.450 1.00 81.88 75 ASN A N 1
ATOM 558 C CA . ASN A 1 75 ? 5.691 13.283 -5.933 1.00 81.88 75 ASN A CA 1
ATOM 559 C C . ASN A 1 75 ? 4.900 12.590 -4.805 1.00 81.88 75 ASN A C 1
ATOM 561 O O . ASN A 1 75 ? 3.903 11.919 -5.077 1.00 81.88 75 ASN A O 1
ATOM 565 N N . ASN A 1 76 ? 5.272 12.840 -3.546 1.00 83.94 76 ASN A N 1
ATOM 566 C CA . ASN A 1 76 ? 4.756 12.214 -2.327 1.00 83.94 76 ASN A CA 1
ATOM 567 C C . ASN A 1 76 ? 5.069 10.716 -2.231 1.00 83.94 76 ASN A C 1
ATOM 569 O O . ASN A 1 76 ? 4.385 9.985 -1.517 1.00 83.94 76 ASN A O 1
ATOM 573 N N . ILE A 1 77 ? 6.091 10.245 -2.944 1.00 86.88 77 ILE A N 1
ATOM 574 C CA . ILE A 1 77 ? 6.608 8.885 -2.860 1.00 86.88 77 ILE A CA 1
ATOM 575 C C . ILE A 1 77 ? 8.082 8.994 -2.499 1.00 86.88 77 ILE A C 1
ATOM 577 O O . ILE A 1 77 ? 8.842 9.750 -3.090 1.00 86.88 77 ILE A O 1
ATOM 581 N N . ARG A 1 78 ? 8.525 8.204 -1.522 1.00 88.00 78 ARG A N 1
ATOM 582 C CA . ARG A 1 78 ? 9.940 8.210 -1.145 1.00 88.00 78 ARG A CA 1
ATOM 583 C C . ARG A 1 78 ? 10.793 7.701 -2.302 1.00 88.00 78 ARG A C 1
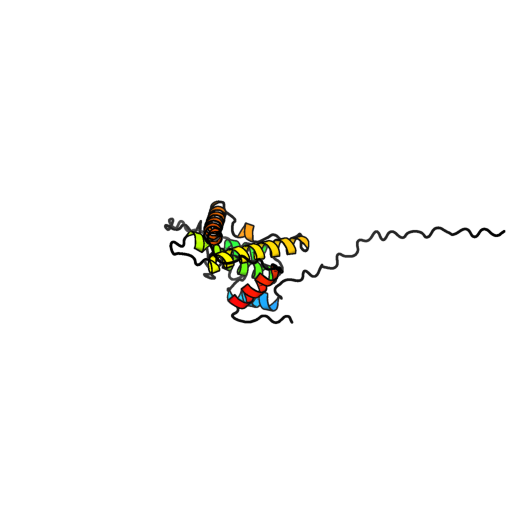ATOM 585 O O . ARG A 1 78 ? 10.578 6.586 -2.787 1.00 88.00 78 ARG A O 1
ATOM 592 N N . ASP A 1 79 ? 11.822 8.457 -2.661 1.00 83.69 79 ASP A N 1
ATOM 593 C CA . ASP A 1 79 ? 12.713 8.174 -3.788 1.00 83.69 79 ASP A CA 1
ATOM 594 C C . ASP A 1 79 ? 13.401 6.804 -3.661 1.00 83.69 79 ASP A C 1
ATOM 596 O O . ASP A 1 79 ? 13.679 6.129 -4.656 1.00 83.69 79 ASP A O 1
ATOM 600 N N . ASP A 1 80 ? 13.723 6.378 -2.431 1.00 83.94 80 ASP A N 1
ATOM 601 C CA . ASP A 1 80 ? 14.353 5.079 -2.180 1.00 83.94 80 ASP A CA 1
ATOM 602 C C . ASP A 1 80 ? 13.409 3.912 -2.484 1.00 83.94 80 ASP A C 1
ATOM 604 O O . ASP A 1 80 ? 13.846 2.884 -3.005 1.00 83.94 80 ASP A O 1
ATOM 608 N N . TYR A 1 81 ? 12.125 4.089 -2.188 1.00 90.50 81 TYR A N 1
ATOM 609 C CA . TYR A 1 81 ? 11.075 3.126 -2.467 1.00 90.50 81 TYR A CA 1
ATOM 610 C C . TYR A 1 81 ? 10.688 3.130 -3.950 1.00 90.50 81 TYR A C 1
ATOM 612 O O . TYR A 1 81 ? 10.693 2.064 -4.566 1.00 90.50 81 TYR A O 1
ATOM 620 N N . GLU A 1 82 ? 10.459 4.305 -4.553 1.00 90.19 82 GLU A N 1
ATOM 621 C CA . GLU A 1 82 ? 10.164 4.441 -5.990 1.00 90.19 82 GLU A CA 1
ATOM 622 C C . GLU A 1 82 ? 11.236 3.738 -6.833 1.00 90.19 82 GLU A C 1
ATOM 624 O O . GLU A 1 82 ? 10.934 2.919 -7.705 1.00 90.19 82 GLU A O 1
ATOM 629 N N . ARG A 1 83 ? 12.514 3.979 -6.513 1.00 86.00 83 ARG A N 1
ATOM 630 C CA . ARG A 1 83 ? 13.640 3.345 -7.204 1.00 86.00 83 ARG A CA 1
ATOM 631 C C . ARG A 1 83 ? 13.622 1.826 -7.074 1.00 86.00 83 ARG A C 1
ATOM 633 O O . ARG A 1 83 ? 13.919 1.141 -8.051 1.00 86.00 83 ARG A O 1
ATOM 640 N N . ARG A 1 84 ? 13.306 1.289 -5.890 1.00 88.75 84 ARG A N 1
ATOM 641 C CA . ARG A 1 84 ? 13.217 -0.165 -5.698 1.00 88.75 84 ARG A CA 1
ATOM 642 C C . ARG A 1 84 ? 12.089 -0.764 -6.520 1.00 88.75 84 ARG A C 1
ATOM 644 O O . ARG A 1 84 ? 12.339 -1.761 -7.186 1.00 88.75 84 ARG A O 1
ATOM 651 N N . LEU A 1 85 ? 10.916 -0.131 -6.567 1.00 91.38 85 LEU A N 1
ATOM 652 C CA . LEU A 1 85 ? 9.817 -0.592 -7.419 1.00 91.38 85 LEU A CA 1
ATOM 653 C C . LEU A 1 85 ? 10.225 -0.638 -8.895 1.00 91.38 85 LEU A C 1
ATOM 655 O O . LEU A 1 85 ? 10.048 -1.664 -9.546 1.00 91.38 85 LEU A O 1
ATOM 659 N N . LEU A 1 86 ? 10.813 0.450 -9.404 1.00 89.81 86 LEU A N 1
ATOM 660 C CA . LEU A 1 86 ? 11.242 0.562 -10.804 1.00 89.81 86 LEU A CA 1
ATOM 661 C C . LEU A 1 86 ? 12.384 -0.401 -11.162 1.00 89.81 86 LEU A C 1
ATOM 663 O O . LEU A 1 86 ? 12.507 -0.809 -12.313 1.00 89.81 86 LEU A O 1
ATOM 667 N N . TYR A 1 87 ? 13.235 -0.750 -10.196 1.00 86.69 87 TYR A N 1
ATOM 668 C CA . TYR A 1 87 ? 14.314 -1.717 -10.394 1.00 86.69 87 TYR A CA 1
ATOM 669 C C . TYR A 1 87 ? 13.822 -3.168 -10.318 1.00 86.69 87 TYR A C 1
ATOM 671 O O . TYR A 1 87 ? 14.262 -4.017 -11.091 1.00 86.69 87 TYR A O 1
ATOM 679 N N . GLN A 1 88 ? 12.934 -3.458 -9.369 1.00 87.69 88 GLN A N 1
ATOM 680 C CA . GLN A 1 88 ? 12.492 -4.810 -9.043 1.00 87.69 88 GLN A CA 1
ATOM 681 C C . GLN A 1 88 ? 11.414 -5.320 -9.997 1.00 87.69 88 GLN A C 1
ATOM 683 O O . GLN A 1 88 ? 11.400 -6.504 -10.336 1.00 87.69 88 GLN A O 1
ATOM 688 N N . TYR A 1 89 ? 10.501 -4.449 -10.427 1.00 89.81 89 TYR A N 1
ATOM 689 C CA . TYR A 1 89 ? 9.345 -4.850 -11.215 1.00 89.81 89 TYR A CA 1
ATOM 690 C C . TYR A 1 89 ? 9.513 -4.510 -12.690 1.00 89.81 89 TYR A C 1
ATOM 692 O O . TYR A 1 89 ? 9.705 -3.364 -13.077 1.00 89.81 89 TYR A O 1
ATOM 700 N N . GLN A 1 90 ? 9.370 -5.535 -13.529 1.00 84.62 90 GLN A N 1
ATOM 701 C CA . GLN A 1 90 ? 9.433 -5.400 -14.987 1.00 84.62 90 GLN A CA 1
ATOM 702 C C . GLN A 1 90 ? 8.096 -4.960 -15.600 1.00 84.62 90 GLN A C 1
ATOM 704 O O . GLN A 1 90 ? 8.062 -4.477 -16.728 1.00 84.62 90 GLN A O 1
ATOM 709 N N . ARG A 1 91 ? 6.994 -5.155 -14.865 1.00 90.25 91 ARG A N 1
ATOM 710 C CA . ARG A 1 91 ? 5.627 -4.851 -15.295 1.00 90.25 91 ARG A CA 1
ATOM 711 C C . ARG A 1 91 ? 5.156 -3.535 -14.666 1.00 90.25 91 ARG A C 1
ATOM 713 O O . ARG A 1 91 ? 5.194 -3.441 -13.432 1.00 90.25 91 ARG A O 1
ATOM 720 N N . PRO A 1 92 ? 4.690 -2.543 -15.450 1.00 92.31 92 PRO A N 1
ATOM 721 C CA . PRO A 1 92 ? 4.197 -1.277 -14.903 1.00 92.31 92 PRO A CA 1
ATOM 722 C C . PRO A 1 92 ? 3.025 -1.472 -13.936 1.00 92.31 92 PRO A C 1
ATOM 724 O O . PRO A 1 92 ? 2.861 -0.678 -13.015 1.00 92.31 92 PRO A O 1
ATOM 727 N N . GLU A 1 93 ? 2.242 -2.540 -14.084 1.00 94.56 93 GLU A N 1
ATOM 728 C CA . GLU A 1 93 ? 1.128 -2.875 -13.196 1.00 94.56 93 GLU A CA 1
ATOM 729 C C . GLU A 1 93 ? 1.597 -3.160 -11.765 1.00 94.56 93 GLU A C 1
ATOM 731 O O . GLU A 1 93 ? 1.011 -2.637 -10.819 1.00 94.56 93 GLU A O 1
ATOM 736 N N . TYR A 1 94 ? 2.695 -3.902 -11.586 1.00 94.94 94 TYR A N 1
ATOM 737 C CA . TYR A 1 94 ? 3.267 -4.140 -10.257 1.00 94.94 94 TYR A CA 1
ATOM 738 C C . TYR A 1 94 ? 3.855 -2.865 -9.645 1.00 94.94 94 TYR A C 1
ATOM 740 O O . TYR A 1 94 ? 3.720 -2.653 -8.438 1.00 94.94 94 TYR A O 1
ATOM 748 N N . VAL A 1 95 ? 4.460 -1.996 -10.466 1.00 94.75 95 VAL A N 1
ATOM 749 C CA . VAL A 1 95 ? 4.923 -0.673 -10.013 1.00 94.75 95 VAL A CA 1
ATOM 750 C C . VAL A 1 95 ? 3.727 0.150 -9.539 1.00 94.75 95 VAL A C 1
ATOM 752 O O . VAL A 1 95 ? 3.736 0.636 -8.412 1.00 94.75 95 VAL A O 1
ATOM 755 N N . ALA A 1 96 ? 2.664 0.243 -10.341 1.00 95.88 96 ALA A N 1
ATOM 756 C CA . ALA A 1 96 ? 1.453 0.983 -9.998 1.00 95.88 96 ALA A CA 1
ATOM 757 C C . ALA A 1 96 ? 0.784 0.441 -8.725 1.00 95.88 96 ALA A C 1
ATOM 759 O O . ALA A 1 96 ? 0.397 1.226 -7.861 1.00 95.88 96 ALA A O 1
ATOM 760 N N . MET A 1 97 ? 0.711 -0.882 -8.553 1.00 96.94 97 MET A N 1
ATOM 761 C CA . MET A 1 97 ? 0.255 -1.491 -7.300 1.00 96.94 97 MET A CA 1
ATOM 762 C C . MET A 1 97 ? 1.129 -1.066 -6.112 1.00 96.94 97 MET A C 1
ATOM 764 O O . MET A 1 97 ? 0.598 -0.695 -5.069 1.00 96.94 97 MET A O 1
ATOM 768 N N . GLY A 1 98 ? 2.455 -1.039 -6.273 1.00 96.31 98 GLY A N 1
ATOM 769 C CA . GLY A 1 98 ? 3.375 -0.563 -5.238 1.00 96.31 98 GLY A CA 1
ATOM 770 C C . GLY A 1 98 ? 3.146 0.904 -4.859 1.00 96.31 98 GLY A C 1
ATOM 771 O O . GLY A 1 98 ? 3.201 1.242 -3.676 1.00 96.31 98 GLY A O 1
ATOM 772 N N . ILE A 1 99 ? 2.833 1.764 -5.832 1.00 95.50 99 ILE A N 1
ATOM 773 C CA . ILE A 1 99 ? 2.490 3.178 -5.603 1.00 95.50 99 ILE A CA 1
ATOM 774 C C . ILE A 1 99 ? 1.158 3.323 -4.861 1.00 95.50 99 ILE A C 1
ATOM 776 O O . ILE A 1 99 ? 1.071 4.056 -3.877 1.00 95.50 99 ILE A O 1
ATOM 780 N N . LEU A 1 100 ? 0.127 2.582 -5.272 1.00 96.56 100 LEU A N 1
ATOM 781 C CA . LEU A 1 100 ? -1.167 2.572 -4.581 1.00 96.56 100 LEU A CA 1
ATOM 782 C C . LEU A 1 100 ? -1.038 2.063 -3.138 1.00 96.56 100 LEU A C 1
ATOM 784 O O . LEU A 1 100 ? -1.668 2.608 -2.229 1.00 96.56 100 LEU A O 1
ATOM 788 N N . ALA A 1 101 ? -0.217 1.032 -2.922 1.00 96.69 101 ALA A N 1
ATOM 789 C CA . ALA A 1 101 ? 0.069 0.500 -1.596 1.00 96.69 101 ALA A CA 1
ATOM 790 C C . ALA A 1 101 ? 0.815 1.520 -0.725 1.00 96.69 101 ALA A C 1
ATOM 792 O O . ALA A 1 101 ? 0.429 1.715 0.424 1.00 96.69 101 ALA A O 1
ATOM 793 N N . ALA A 1 102 ? 1.809 2.228 -1.272 1.00 94.75 102 ALA A N 1
ATOM 794 C CA . ALA A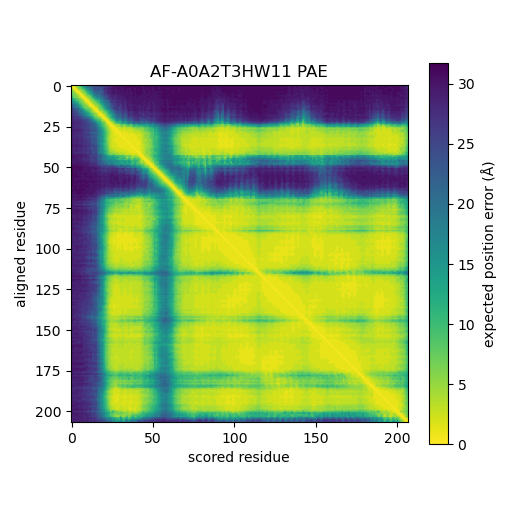 1 102 ? 2.515 3.292 -0.558 1.00 94.75 102 ALA A CA 1
ATOM 795 C C . ALA A 1 102 ? 1.574 4.408 -0.104 1.00 94.75 102 ALA A C 1
ATOM 797 O O . ALA A 1 102 ? 1.535 4.703 1.085 1.00 94.75 102 ALA A O 1
ATOM 798 N N . ALA A 1 103 ? 0.722 4.920 -0.997 1.00 93.62 103 ALA A N 1
ATOM 799 C CA . ALA A 1 103 ? -0.264 5.940 -0.638 1.00 93.62 103 ALA A CA 1
ATOM 800 C C . ALA A 1 103 ? -1.226 5.470 0.474 1.00 93.62 103 ALA A C 1
ATOM 802 O O . ALA A 1 103 ? -1.700 6.260 1.296 1.00 93.62 103 ALA A O 1
ATOM 803 N N . HIS A 1 104 ? -1.536 4.171 0.517 1.00 95.69 104 HIS A N 1
ATOM 804 C CA . HIS A 1 104 ? -2.288 3.583 1.619 1.00 95.69 104 HIS A CA 1
ATOM 805 C C . HIS A 1 104 ? -1.464 3.520 2.917 1.00 95.69 104 HIS A C 1
ATOM 807 O O . HIS A 1 104 ? -1.972 3.887 3.979 1.00 95.69 104 HIS A O 1
ATOM 813 N N . TRP A 1 105 ? -0.208 3.083 2.847 1.00 95.81 105 TRP A N 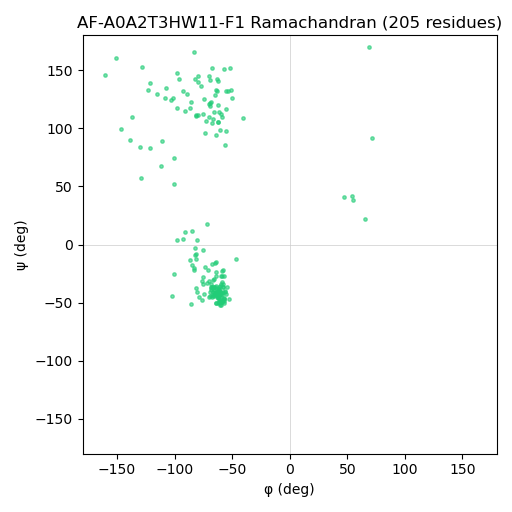1
ATOM 814 C CA . TRP A 1 105 ? 0.687 2.986 3.997 1.00 95.81 105 TRP A CA 1
ATOM 815 C C . TRP A 1 105 ? 1.069 4.344 4.586 1.00 95.81 105 TRP A C 1
ATOM 817 O O . TRP A 1 105 ? 1.196 4.440 5.806 1.00 95.81 105 TRP A O 1
ATOM 827 N N . ASP A 1 106 ? 1.141 5.406 3.784 1.00 92.81 106 ASP A N 1
ATOM 828 C CA . ASP A 1 106 ? 1.302 6.775 4.285 1.00 92.81 106 ASP A CA 1
ATOM 829 C C . ASP A 1 106 ? 0.129 7.143 5.206 1.00 92.81 106 ASP A C 1
ATOM 831 O O . ASP A 1 106 ? 0.315 7.634 6.317 1.00 92.81 106 ASP A O 1
ATOM 835 N N . ARG A 1 107 ? -1.107 6.820 4.798 1.00 93.62 107 ARG A N 1
ATOM 836 C CA . ARG A 1 107 ? -2.304 7.057 5.626 1.00 93.62 107 ARG A CA 1
ATOM 837 C C . ARG A 1 107 ? -2.347 6.169 6.864 1.00 93.62 107 ARG A C 1
ATOM 839 O O . ARG A 1 107 ? -2.809 6.616 7.911 1.00 93.62 107 ARG A O 1
ATOM 846 N N . LEU A 1 108 ? -1.900 4.918 6.743 1.00 95.56 108 LEU A N 1
ATOM 847 C CA . LEU A 1 108 ? -1.800 4.003 7.877 1.00 95.56 108 LEU A CA 1
ATOM 848 C C . LEU A 1 108 ? -0.789 4.532 8.895 1.00 95.56 108 LEU A C 1
ATOM 850 O O . LEU A 1 108 ? -1.123 4.657 10.059 1.00 95.56 108 LEU A O 1
ATOM 854 N N . THR A 1 109 ? 0.417 4.904 8.476 1.00 93.94 109 THR A N 1
ATOM 855 C CA . THR A 1 109 ? 1.456 5.402 9.390 1.00 93.94 109 THR A CA 1
ATOM 856 C C . THR A 1 109 ? 1.132 6.779 9.962 1.00 93.94 109 THR A C 1
ATOM 858 O O . THR A 1 109 ? 1.437 7.034 11.124 1.00 93.94 109 THR A O 1
ATOM 861 N N . ALA A 1 110 ? 0.428 7.640 9.224 1.00 92.62 110 ALA A N 1
ATOM 862 C CA . ALA A 1 110 ? -0.075 8.908 9.753 1.00 92.62 110 ALA A CA 1
ATOM 863 C C . ALA A 1 110 ? -0.970 8.722 10.995 1.00 92.62 110 ALA A C 1
ATOM 865 O O . ALA A 1 110 ? -1.003 9.597 11.862 1.00 92.62 110 ALA A O 1
ATOM 866 N N . SER A 1 111 ? -1.643 7.570 11.142 1.00 94.06 111 SER A N 1
ATOM 867 C CA . SER A 1 111 ? -2.464 7.285 12.323 1.00 94.06 111 SER A CA 1
ATOM 868 C C . SER A 1 111 ? -1.645 7.206 13.614 1.00 94.06 111 SER A C 1
ATOM 870 O O . SER A 1 111 ? -2.180 7.500 14.686 1.00 94.06 111 SER A O 1
ATOM 872 N N . TYR A 1 112 ? -0.359 6.849 13.531 1.00 92.81 112 TYR A N 1
ATOM 873 C CA . TYR A 1 112 ? 0.556 6.841 14.671 1.00 92.81 112 TYR A CA 1
ATOM 874 C C . TYR A 1 112 ? 0.712 8.251 15.255 1.00 92.81 112 TYR A C 1
ATOM 876 O O . TYR A 1 112 ? 0.492 8.443 16.450 1.00 92.81 112 TYR A O 1
ATOM 884 N N . TYR A 1 113 ? 0.977 9.238 14.395 1.00 89.12 113 TYR A N 1
ATOM 885 C CA . TYR A 1 113 ? 1.225 10.634 14.775 1.00 89.12 113 TYR A CA 1
ATOM 886 C C . TYR A 1 113 ? -0.044 11.457 15.034 1.00 89.12 113 TYR A C 1
ATOM 888 O O . TYR A 1 113 ? 0.037 12.574 15.535 1.00 89.12 113 TYR A O 1
ATOM 896 N N . GLN A 1 114 ? -1.219 10.947 14.664 1.00 91.31 114 GLN A N 1
ATOM 897 C CA . GLN A 1 114 ? -2.469 11.681 14.821 1.00 91.31 114 GLN A CA 1
ATOM 898 C C . GLN A 1 114 ? -2.937 11.692 16.284 1.00 91.31 114 GLN A C 1
ATOM 900 O O . GLN A 1 114 ? -3.373 10.665 16.806 1.00 91.31 114 GLN A O 1
ATOM 905 N N . ASP A 1 115 ? -2.913 12.859 16.926 1.00 84.12 115 ASP A N 1
ATOM 906 C CA . ASP A 1 115 ? -3.434 13.036 18.291 1.00 84.12 115 ASP A CA 1
ATOM 907 C C . ASP A 1 115 ? -4.972 13.067 18.340 1.00 84.12 115 ASP A C 1
ATOM 909 O O . ASP A 1 115 ? -5.588 12.671 19.333 1.00 84.12 115 ASP A O 1
ATOM 913 N N . ASP A 1 116 ? -5.605 13.506 17.249 1.00 86.19 116 ASP A N 1
ATOM 914 C CA . ASP A 1 116 ? -7.058 13.567 17.134 1.00 86.19 116 ASP A CA 1
ATOM 915 C C . ASP A 1 116 ? -7.708 12.179 17.107 1.00 86.19 116 ASP A C 1
ATOM 917 O O . ASP A 1 116 ? -7.159 11.191 16.612 1.00 86.19 116 ASP A O 1
ATOM 921 N N . ARG A 1 117 ? -8.961 12.120 17.573 1.00 89.31 117 ARG A N 1
ATOM 922 C CA . ARG A 1 117 ? -9.755 10.890 17.552 1.00 89.31 117 ARG A CA 1
ATOM 923 C C . ARG A 1 117 ? -9.969 10.406 16.114 1.00 89.31 117 ARG A C 1
ATOM 925 O O . ARG A 1 117 ? -10.728 11.003 15.354 1.00 89.31 117 ARG A O 1
ATOM 932 N N . ILE A 1 118 ? -9.396 9.251 15.789 1.00 94.44 118 ILE A N 1
ATOM 933 C CA . ILE A 1 118 ? -9.646 8.545 14.530 1.00 94.44 118 ILE A CA 1
ATOM 934 C C . ILE A 1 118 ? -11.041 7.888 14.593 1.00 94.44 118 ILE A C 1
ATOM 936 O O . ILE A 1 118 ? -11.319 7.124 15.524 1.00 94.44 118 ILE A O 1
ATOM 940 N N . PRO A 1 119 ? -11.947 8.152 13.632 1.00 95.31 119 PRO A N 1
ATOM 941 C CA . PRO A 1 119 ? -13.247 7.488 13.583 1.00 95.31 119 PRO A CA 1
ATOM 942 C C . PRO A 1 119 ? -13.106 5.972 13.400 1.00 95.31 119 PRO A C 1
ATOM 944 O O . PRO A 1 119 ? -12.300 5.520 12.589 1.00 95.31 119 PRO A O 1
ATOM 947 N N . SER A 1 120 ? -13.940 5.169 14.074 1.00 95.44 120 SER A N 1
ATOM 948 C CA . SER A 1 120 ? -13.851 3.702 13.975 1.00 95.44 120 SER A CA 1
ATOM 949 C C . SER A 1 120 ? -14.007 3.179 12.546 1.00 95.44 120 SER A C 1
ATOM 951 O O . SER A 1 120 ? -13.311 2.248 12.170 1.00 95.44 120 SER A O 1
ATOM 953 N N . ILE A 1 121 ? -14.867 3.795 11.725 1.00 94.75 121 ILE A N 1
ATOM 954 C CA . ILE A 1 121 ? -15.023 3.414 10.309 1.00 94.75 121 ILE A CA 1
ATOM 955 C C . ILE A 1 121 ? -13.704 3.611 9.550 1.00 94.75 121 ILE A C 1
ATOM 957 O O . ILE A 1 121 ? -13.312 2.751 8.766 1.00 94.75 121 ILE A O 1
ATOM 961 N N . THR A 1 122 ? -12.992 4.708 9.817 1.00 95.38 122 THR A N 1
ATOM 962 C CA . THR A 1 122 ? -11.677 4.978 9.226 1.00 95.38 122 THR A CA 1
ATOM 963 C C . THR A 1 122 ? -10.651 3.946 9.681 1.00 95.38 122 THR A C 1
ATOM 965 O O . THR A 1 122 ? -9.914 3.428 8.849 1.00 95.38 122 THR A O 1
ATOM 968 N N . ALA A 1 123 ? -10.635 3.594 10.971 1.00 96.38 123 ALA A N 1
ATOM 969 C CA . ALA A 1 123 ? -9.729 2.572 11.491 1.00 96.38 123 ALA A CA 1
ATOM 970 C C . ALA A 1 123 ? -9.980 1.195 10.855 1.00 96.38 123 ALA A C 1
ATOM 972 O O . ALA A 1 123 ? -9.038 0.546 10.398 1.00 96.38 123 ALA A O 1
ATOM 973 N N . ILE A 1 124 ? -11.251 0.792 10.741 1.00 96.19 124 ILE A N 1
ATOM 974 C CA . ILE A 1 124 ? -11.660 -0.440 10.052 1.00 96.19 124 ILE A CA 1
ATOM 975 C C . ILE A 1 124 ? -11.209 -0.406 8.594 1.00 96.19 124 ILE A C 1
ATOM 977 O O . ILE A 1 124 ? -10.601 -1.367 8.128 1.00 96.19 124 ILE A O 1
ATOM 981 N N . ALA A 1 125 ? -11.466 0.688 7.875 1.00 94.81 125 ALA A N 1
ATOM 982 C CA . ALA A 1 125 ? -11.071 0.819 6.477 1.00 94.81 125 ALA A CA 1
ATOM 983 C C . ALA A 1 125 ? -9.548 0.728 6.304 1.00 94.81 125 ALA A C 1
ATOM 985 O O . ALA A 1 125 ? -9.082 0.011 5.424 1.00 94.81 125 ALA A O 1
ATOM 986 N N . LEU A 1 126 ? -8.763 1.403 7.151 1.00 96.31 126 LEU A N 1
ATOM 987 C CA . LEU A 1 126 ? -7.302 1.349 7.083 1.00 96.31 126 LEU A CA 1
ATOM 988 C C . LEU A 1 126 ? -6.778 -0.078 7.294 1.00 96.31 126 LEU A C 1
ATOM 990 O O . LEU A 1 126 ? -6.023 -0.577 6.462 1.00 96.31 126 LEU A O 1
ATOM 994 N N . LEU A 1 127 ? -7.222 -0.769 8.346 1.00 96.44 127 LEU A N 1
ATOM 995 C CA . LEU A 1 127 ? -6.743 -2.121 8.644 1.00 96.44 127 LEU A CA 1
ATOM 996 C C . LEU A 1 127 ? -7.211 -3.167 7.627 1.00 96.44 127 LEU A C 1
ATOM 998 O O . LEU A 1 127 ? -6.412 -3.984 7.172 1.00 96.44 127 LEU A O 1
ATOM 1002 N N . THR A 1 128 ? -8.485 -3.141 7.234 1.00 95.50 128 THR A N 1
ATOM 1003 C CA . THR A 1 128 ? -9.019 -4.101 6.251 1.00 95.50 128 THR A CA 1
ATOM 1004 C C . THR A 1 128 ? -8.397 -3.907 4.867 1.00 95.50 128 THR A C 1
ATOM 1006 O O . THR A 1 128 ? -8.080 -4.897 4.208 1.00 95.50 128 THR A O 1
ATOM 1009 N N . ASN A 1 129 ? -8.129 -2.662 4.454 1.00 95.94 129 ASN A N 1
ATOM 1010 C CA . ASN A 1 129 ? -7.402 -2.373 3.216 1.00 95.94 129 ASN A CA 1
ATOM 1011 C C . ASN A 1 129 ? -5.957 -2.884 3.272 1.00 95.94 129 ASN A C 1
ATOM 1013 O O . ASN A 1 129 ? -5.512 -3.517 2.318 1.00 95.94 129 ASN A O 1
ATOM 1017 N N . ASN A 1 130 ? -5.246 -2.662 4.382 1.00 96.81 130 ASN A N 1
ATOM 1018 C CA . ASN A 1 130 ? -3.876 -3.147 4.556 1.00 96.81 130 ASN A CA 1
ATOM 1019 C C . ASN A 1 130 ? -3.808 -4.681 4.472 1.00 96.81 130 ASN A C 1
ATOM 1021 O O . ASN A 1 130 ? -2.946 -5.242 3.795 1.00 96.81 130 ASN A O 1
ATOM 1025 N N . ILE A 1 131 ? -4.761 -5.371 5.107 1.00 95.81 131 ILE A N 1
ATOM 1026 C CA . ILE A 1 131 ? -4.878 -6.832 5.037 1.00 95.81 131 ILE A CA 1
ATOM 1027 C C . ILE A 1 131 ? -5.142 -7.289 3.598 1.00 95.81 131 ILE A C 1
ATOM 1029 O O . ILE A 1 131 ? -4.456 -8.193 3.125 1.00 95.81 131 ILE A O 1
ATOM 1033 N N . ALA A 1 132 ? -6.069 -6.647 2.881 1.00 96.44 132 ALA A N 1
ATOM 1034 C CA . ALA A 1 132 ? -6.373 -6.989 1.493 1.00 96.44 132 ALA A CA 1
ATOM 1035 C C . ALA A 1 132 ? -5.173 -6.768 0.549 1.00 96.44 132 ALA A C 1
ATOM 1037 O O . ALA A 1 132 ? -4.878 -7.631 -0.278 1.00 96.44 132 ALA A O 1
ATOM 1038 N N . ILE A 1 133 ? -4.430 -5.667 0.708 1.00 96.88 133 ILE A N 1
ATOM 1039 C CA . ILE A 1 133 ? -3.190 -5.399 -0.041 1.00 96.88 133 ILE A CA 1
ATOM 1040 C C . ILE A 1 133 ? -2.182 -6.536 0.168 1.00 96.88 133 ILE A C 1
ATOM 1042 O O . ILE A 1 133 ? -1.679 -7.111 -0.800 1.00 96.88 133 ILE A O 1
ATOM 1046 N N . ASN A 1 134 ? -1.931 -6.907 1.426 1.00 95.44 134 ASN A N 1
ATOM 1047 C CA . ASN A 1 134 ? -0.957 -7.945 1.766 1.00 95.44 134 ASN A CA 1
ATOM 1048 C C . ASN A 1 134 ? -1.392 -9.331 1.275 1.00 95.44 134 ASN A C 1
ATOM 1050 O O . ASN A 1 134 ? -0.576 -10.083 0.744 1.00 95.44 134 ASN A O 1
ATOM 1054 N N . GLN A 1 135 ? -2.678 -9.661 1.400 1.00 95.38 135 GLN A N 1
ATOM 1055 C CA . GLN A 1 135 ? -3.239 -10.914 0.892 1.00 95.38 135 GLN A CA 1
ATOM 1056 C C . GLN A 1 135 ? -3.207 -10.991 -0.637 1.00 95.38 135 GLN A C 1
ATOM 1058 O O . GLN A 1 135 ? -2.959 -12.069 -1.182 1.00 95.38 135 GLN A O 1
ATOM 1063 N N . CYS A 1 136 ? -3.421 -9.873 -1.337 1.00 95.69 136 CYS A N 1
ATOM 1064 C CA . CYS A 1 136 ? -3.294 -9.840 -2.789 1.00 95.69 136 CYS A CA 1
ATOM 1065 C C . CYS A 1 136 ? -1.855 -10.134 -3.223 1.00 95.69 136 CYS A C 1
ATOM 1067 O O . CYS A 1 136 ? -1.645 -11.043 -4.024 1.00 95.69 136 CYS A O 1
ATOM 1069 N N . TYR A 1 137 ? -0.862 -9.444 -2.645 1.00 95.31 137 TYR A N 1
ATOM 1070 C CA . TYR A 1 137 ? 0.545 -9.741 -2.930 1.00 95.31 137 TYR A CA 1
ATOM 1071 C C . TYR A 1 137 ? 0.884 -11.193 -2.609 1.00 95.31 137 TYR A C 1
ATOM 1073 O O . TYR A 1 137 ? 1.432 -11.876 -3.464 1.00 95.31 137 TYR A O 1
ATOM 1081 N N . TYR A 1 138 ? 0.482 -11.700 -1.440 1.00 93.50 138 TYR A N 1
ATOM 1082 C CA . TYR A 1 138 ? 0.706 -13.101 -1.079 1.00 93.50 138 TYR A CA 1
ATOM 1083 C C . TYR A 1 138 ? 0.133 -14.077 -2.117 1.00 93.50 138 TYR A C 1
ATOM 1085 O O . TYR A 1 138 ? 0.797 -15.048 -2.473 1.00 93.50 138 TYR A O 1
ATOM 1093 N N . SER A 1 139 ? -1.073 -13.805 -2.628 1.00 92.19 139 SER A N 1
ATOM 1094 C CA . SER A 1 139 ? -1.729 -14.634 -3.646 1.00 92.19 139 SER A CA 1
ATOM 1095 C C . SER A 1 139 ? -0.993 -14.579 -4.984 1.00 92.19 139 SER A C 1
ATOM 1097 O O . SER A 1 139 ? -0.755 -15.616 -5.596 1.00 92.19 139 SER A O 1
ATOM 1099 N N . LEU A 1 140 ? -0.574 -13.386 -5.415 1.00 92.88 140 LEU A N 1
ATOM 1100 C CA . LEU A 1 140 ? 0.189 -13.205 -6.649 1.00 92.88 140 LEU A CA 1
ATOM 1101 C C . LEU A 1 140 ? 1.565 -13.869 -6.572 1.00 92.88 140 LEU A C 1
ATOM 1103 O O . LEU A 1 140 ? 1.992 -14.471 -7.547 1.00 92.88 140 LEU A O 1
ATOM 1107 N N . GLN A 1 141 ? 2.216 -13.850 -5.408 1.00 92.38 141 GLN A N 1
ATOM 1108 C CA . GLN A 1 141 ? 3.491 -14.534 -5.182 1.00 92.38 141 GLN A CA 1
ATOM 1109 C C . GLN A 1 141 ? 3.398 -16.062 -5.314 1.00 92.38 141 GLN A C 1
ATOM 1111 O O . GLN A 1 141 ? 4.409 -16.698 -5.589 1.00 92.38 141 GLN A O 1
ATOM 1116 N N . GLN A 1 142 ? 2.212 -16.664 -5.140 1.00 90.31 142 GLN A N 1
ATOM 1117 C CA . GLN A 1 142 ? 2.018 -18.102 -5.394 1.00 90.31 142 GLN A CA 1
ATOM 1118 C C . GLN A 1 142 ? 2.000 -18.447 -6.891 1.00 90.31 142 GLN A C 1
ATOM 1120 O O . GLN A 1 142 ? 2.146 -19.612 -7.256 1.00 90.31 142 GLN A O 1
ATOM 1125 N N . ILE A 1 143 ? 1.763 -17.450 -7.747 1.00 89.56 143 ILE A N 1
ATOM 1126 C CA . ILE A 1 143 ? 1.663 -17.596 -9.204 1.00 89.56 143 ILE A CA 1
ATOM 1127 C C . ILE A 1 143 ? 2.968 -17.111 -9.851 1.00 89.56 143 ILE A C 1
ATOM 1129 O O . ILE A 1 143 ? 3.537 -17.771 -10.715 1.00 89.56 143 ILE A O 1
ATOM 1133 N N . ASP A 1 144 ? 3.473 -15.973 -9.385 1.00 87.56 144 ASP A N 1
ATOM 1134 C CA . ASP A 1 144 ? 4.719 -15.350 -9.803 1.00 87.56 144 ASP A CA 1
ATOM 1135 C C . ASP A 1 144 ? 5.747 -15.434 -8.670 1.00 87.56 144 ASP A C 1
ATOM 1137 O O . ASP A 1 144 ? 5.863 -14.541 -7.833 1.00 87.56 144 ASP A O 1
ATOM 1141 N N . ASN A 1 145 ? 6.516 -16.523 -8.643 1.00 83.12 145 ASN A N 1
ATOM 1142 C CA . ASN A 1 145 ? 7.514 -16.766 -7.595 1.00 83.12 145 ASN A CA 1
ATOM 1143 C C . ASN A 1 145 ? 8.660 -15.733 -7.582 1.00 83.12 145 ASN A C 1
ATOM 1145 O O . ASN A 1 145 ? 9.431 -15.695 -6.623 1.00 83.12 145 ASN A O 1
ATOM 1149 N N . ALA A 1 146 ? 8.819 -14.940 -8.648 1.00 85.75 146 ALA A N 1
ATOM 1150 C CA . ALA A 1 146 ? 9.802 -13.860 -8.707 1.00 85.75 146 ALA A CA 1
ATOM 1151 C C . ALA A 1 146 ? 9.261 -12.545 -8.123 1.00 85.75 146 ALA A C 1
ATOM 1153 O O . ALA A 1 146 ? 10.043 -11.629 -7.854 1.00 85.75 146 ALA A O 1
ATOM 1154 N N . LEU A 1 147 ? 7.948 -12.444 -7.893 1.00 89.69 147 LEU A N 1
ATOM 1155 C CA . LEU A 1 147 ? 7.345 -11.294 -7.242 1.00 89.69 147 LEU A CA 1
ATOM 1156 C C . LEU A 1 147 ? 7.771 -11.251 -5.769 1.00 89.69 147 LEU A C 1
ATOM 1158 O O . LEU A 1 147 ? 7.511 -12.165 -4.985 1.00 89.69 147 LEU A O 1
ATOM 1162 N N . VAL A 1 148 ? 8.381 -10.147 -5.354 1.00 89.94 148 VAL A N 1
ATOM 1163 C CA . VAL A 1 148 ? 8.605 -9.844 -3.935 1.00 89.94 148 VAL A CA 1
ATOM 1164 C C . VAL A 1 148 ? 7.670 -8.720 -3.515 1.00 89.94 148 VAL A C 1
ATOM 1166 O O . VAL A 1 148 ? 7.482 -7.755 -4.252 1.00 89.94 148 VAL A O 1
ATOM 1169 N N . SER A 1 149 ? 7.026 -8.882 -2.358 1.00 92.69 149 SER A N 1
ATOM 1170 C CA . SER A 1 149 ? 6.087 -7.900 -1.819 1.00 92.69 149 SER A CA 1
ATOM 1171 C C . SER A 1 149 ? 6.802 -6.578 -1.514 1.00 92.69 149 SER A C 1
ATOM 1173 O O . SER A 1 149 ? 7.828 -6.595 -0.827 1.00 92.69 149 SER A O 1
ATOM 1175 N N . PRO A 1 150 ? 6.253 -5.428 -1.937 1.00 94.31 150 PRO A N 1
ATOM 1176 C CA . PRO A 1 150 ? 6.920 -4.145 -1.759 1.00 94.31 150 PRO A CA 1
ATOM 1177 C C . PRO A 1 150 ? 6.847 -3.637 -0.314 1.00 94.31 150 PRO A C 1
ATOM 1179 O O . PRO A 1 150 ? 7.474 -2.639 0.029 1.00 94.31 150 PRO A O 1
ATOM 1182 N N . ILE A 1 151 ? 6.125 -4.332 0.573 1.00 95.12 151 ILE A N 1
ATOM 1183 C CA . ILE A 1 151 ? 6.044 -3.965 1.991 1.00 95.12 151 ILE A CA 1
ATOM 1184 C C . ILE A 1 151 ? 7.420 -3.961 2.666 1.00 95.12 151 ILE A C 1
ATOM 1186 O O . ILE A 1 151 ? 7.673 -3.127 3.533 1.00 95.12 151 ILE A O 1
ATOM 1190 N N . PHE A 1 152 ? 8.322 -4.855 2.251 1.00 91.50 152 PHE A N 1
ATOM 1191 C CA . PHE A 1 152 ? 9.676 -4.948 2.803 1.00 91.50 152 PHE A CA 1
ATOM 1192 C C . PHE A 1 152 ? 10.555 -3.777 2.369 1.00 91.50 152 PHE A C 1
ATOM 1194 O O . PHE A 1 152 ? 11.392 -3.309 3.135 1.00 91.50 152 PHE A O 1
ATOM 1201 N N . ASP A 1 153 ? 10.325 -3.275 1.159 1.00 91.62 153 ASP A N 1
ATOM 1202 C CA . ASP A 1 153 ? 11.009 -2.106 0.622 1.00 91.62 153 ASP A CA 1
ATOM 1203 C C . ASP A 1 153 ? 10.464 -0.811 1.221 1.00 91.62 153 ASP A C 1
ATOM 1205 O O . ASP A 1 153 ? 11.207 0.158 1.399 1.00 91.62 153 ASP A O 1
ATOM 1209 N N . TYR A 1 154 ? 9.173 -0.794 1.560 1.00 92.69 154 TYR A N 1
ATOM 1210 C CA . TYR A 1 154 ? 8.543 0.360 2.175 1.00 92.69 154 TYR A CA 1
ATOM 1211 C C . TYR A 1 154 ? 8.859 0.460 3.680 1.00 92.69 154 TYR A C 1
ATOM 1213 O O . TYR A 1 154 ? 9.226 1.525 4.170 1.00 92.69 154 TYR A O 1
ATOM 1221 N N . PHE A 1 155 ? 8.775 -0.630 4.437 1.00 92.94 155 PHE A N 1
ATOM 1222 C CA . PHE A 1 155 ? 9.113 -0.658 5.866 1.00 92.94 155 PHE A CA 1
ATOM 1223 C C . PHE A 1 155 ? 10.511 -1.246 6.088 1.00 92.94 155 PHE A C 1
ATOM 1225 O O . PHE A 1 155 ? 10.708 -2.172 6.869 1.00 92.94 155 PHE A O 1
ATOM 1232 N N . ASN A 1 156 ? 11.488 -0.695 5.369 1.00 88.62 156 ASN A N 1
ATOM 1233 C CA . ASN A 1 156 ? 12.856 -1.210 5.243 1.00 88.62 156 ASN A CA 1
ATOM 1234 C C . ASN A 1 156 ? 13.809 -0.868 6.405 1.00 88.62 156 ASN A C 1
ATOM 1236 O O . ASN A 1 156 ? 14.995 -1.189 6.332 1.00 88.62 156 ASN A O 1
ATOM 1240 N N . THR A 1 157 ? 13.329 -0.206 7.459 1.00 89.06 157 THR A N 1
ATOM 1241 C CA . THR A 1 157 ? 14.106 0.089 8.672 1.00 89.06 157 THR A CA 1
ATOM 1242 C C . THR A 1 157 ? 13.342 -0.368 9.909 1.00 89.06 157 THR A C 1
ATOM 1244 O O . THR A 1 157 ? 12.109 -0.398 9.904 1.00 89.06 157 THR A O 1
ATOM 1247 N N . GLU A 1 158 ? 14.060 -0.691 10.989 1.00 90.62 158 GLU A N 1
ATOM 1248 C CA . GLU A 1 158 ? 13.440 -1.093 12.263 1.00 90.62 158 GLU A CA 1
ATOM 1249 C C . GLU A 1 158 ? 12.472 -0.028 12.783 1.00 90.62 158 GLU A C 1
ATOM 1251 O O . GLU A 1 158 ? 11.378 -0.348 13.237 1.00 90.62 158 GLU A O 1
ATOM 1256 N N . HIS A 1 159 ? 12.837 1.248 12.645 1.00 89.19 159 HIS A N 1
ATOM 1257 C CA . HIS A 1 159 ? 11.994 2.360 13.072 1.00 89.19 159 HIS A CA 1
ATOM 1258 C C . HIS A 1 159 ? 10.704 2.475 12.252 1.00 89.19 159 HIS A C 1
ATOM 1260 O O . HIS A 1 159 ? 9.621 2.596 12.819 1.00 89.19 159 HIS A O 1
ATOM 1266 N N . ARG A 1 160 ? 10.777 2.355 10.917 1.00 89.75 160 ARG A N 1
ATOM 1267 C CA . ARG A 1 160 ? 9.582 2.358 10.050 1.00 89.75 160 ARG A CA 1
ATOM 1268 C C . ARG A 1 160 ? 8.670 1.174 10.359 1.00 89.75 160 ARG A C 1
ATOM 1270 O O . ARG A 1 160 ? 7.449 1.324 10.387 1.00 89.75 160 ARG A O 1
ATOM 1277 N N . LEU A 1 161 ? 9.255 0.008 10.624 1.00 93.38 161 LEU A N 1
ATOM 1278 C CA . LEU A 1 161 ? 8.507 -1.168 11.050 1.00 93.38 161 LEU A CA 1
ATOM 1279 C C . LEU A 1 161 ? 7.827 -0.949 12.412 1.00 93.38 161 LEU A C 1
ATOM 1281 O O . LEU A 1 161 ? 6.661 -1.308 12.561 1.00 93.38 161 LEU A O 1
ATOM 1285 N N . ALA A 1 162 ? 8.506 -0.318 13.372 1.00 94.69 162 ALA A N 1
ATOM 1286 C CA . ALA A 1 162 ? 7.927 0.021 14.670 1.00 94.69 162 ALA A CA 1
ATOM 1287 C C . ALA A 1 162 ? 6.761 1.016 14.536 1.00 94.69 162 ALA A C 1
ATOM 1289 O O . ALA A 1 162 ? 5.703 0.796 15.123 1.00 94.69 162 ALA A O 1
ATOM 1290 N N . ILE A 1 163 ? 6.898 2.060 13.706 1.00 94.00 163 ILE A N 1
ATOM 1291 C CA . ILE A 1 163 ? 5.803 3.001 13.405 1.00 94.00 163 ILE A CA 1
ATOM 1292 C C . ILE A 1 163 ? 4.596 2.253 12.836 1.00 94.00 163 ILE A C 1
ATOM 1294 O O . ILE A 1 163 ? 3.472 2.467 13.288 1.00 94.00 163 ILE A O 1
ATOM 1298 N N . LYS A 1 164 ? 4.814 1.351 11.870 1.00 95.69 164 LYS A N 1
ATOM 1299 C CA . LYS A 1 164 ? 3.744 0.519 11.305 1.00 95.69 164 LYS A CA 1
ATOM 1300 C C . LYS A 1 164 ? 3.039 -0.300 12.384 1.00 95.69 164 LYS A C 1
ATOM 1302 O O . LYS A 1 164 ? 1.814 -0.307 12.421 1.00 95.69 164 LYS A O 1
ATOM 1307 N N . GLN A 1 165 ? 3.797 -0.984 13.239 1.00 96.81 165 GLN A N 1
ATOM 1308 C CA . GLN A 1 165 ? 3.245 -1.816 14.310 1.00 96.81 165 GLN A CA 1
ATOM 1309 C C . GLN A 1 165 ? 2.409 -0.979 15.282 1.00 96.81 165 GLN A C 1
ATOM 1311 O O . GLN A 1 165 ? 1.247 -1.292 15.512 1.00 96.81 165 GLN A O 1
ATOM 1316 N N . HIS A 1 166 ? 2.943 0.143 15.764 1.00 96.94 166 HIS A N 1
ATOM 1317 C CA . HIS A 1 166 ? 2.213 1.028 16.671 1.00 96.94 166 HIS A CA 1
ATOM 1318 C C . HIS A 1 166 ? 0.977 1.666 16.029 1.00 96.94 166 HIS A C 1
ATOM 1320 O O . HIS A 1 166 ? -0.042 1.843 16.700 1.00 96.94 166 HIS A O 1
ATOM 1326 N N . ALA A 1 167 ? 1.040 2.004 14.739 1.00 96.88 167 ALA A N 1
ATOM 1327 C CA . ALA A 1 167 ? -0.125 2.449 13.988 1.00 96.88 167 ALA A CA 1
ATOM 1328 C C . ALA A 1 167 ? -1.205 1.358 13.956 1.00 96.88 167 ALA A C 1
ATOM 1330 O O . ALA A 1 167 ? -2.357 1.632 14.285 1.00 96.88 167 ALA A O 1
ATOM 1331 N N . GLU A 1 168 ? -0.841 0.123 13.605 1.00 97.56 168 GLU A N 1
ATOM 1332 C CA . GLU A 1 168 ? -1.766 -1.014 13.550 1.00 97.56 168 GLU A CA 1
ATOM 1333 C C . GLU A 1 168 ? -2.380 -1.327 14.919 1.00 97.56 168 GLU A C 1
ATOM 1335 O O . GLU A 1 168 ? -3.601 -1.452 15.002 1.00 97.56 168 GLU A O 1
ATOM 1340 N N . ASP A 1 169 ? -1.579 -1.362 15.985 1.00 97.50 169 ASP A N 1
ATOM 1341 C CA . ASP A 1 169 ? -2.044 -1.592 17.358 1.00 97.50 169 ASP A CA 1
ATOM 1342 C C . ASP A 1 169 ? -3.058 -0.524 17.790 1.00 97.50 169 ASP A C 1
ATOM 1344 O O . ASP A 1 169 ? -4.163 -0.840 18.234 1.00 97.50 169 ASP A O 1
ATOM 1348 N N . LYS A 1 170 ? -2.740 0.756 17.558 1.00 96.38 170 LYS A N 1
ATOM 1349 C CA . LYS A 1 170 ? -3.647 1.874 17.857 1.00 96.38 170 LYS A CA 1
ATOM 1350 C C . LYS A 1 170 ? -4.972 1.752 17.105 1.00 96.38 170 LYS A C 1
ATOM 1352 O O . LYS A 1 170 ? -6.036 2.035 17.660 1.00 96.38 170 LYS A O 1
ATOM 1357 N N . LEU A 1 171 ? -4.932 1.354 15.833 1.00 96.94 171 LEU A N 1
ATOM 1358 C CA . LEU A 1 171 ? -6.143 1.140 15.041 1.00 96.94 171 LEU A CA 1
ATOM 1359 C C . LEU A 1 171 ? -6.938 -0.070 15.552 1.00 96.94 171 LEU A C 1
ATOM 1361 O O . LEU A 1 171 ? -8.165 0.005 15.615 1.00 96.94 171 LEU A O 1
ATOM 1365 N N . LEU A 1 172 ? -6.270 -1.153 15.956 1.00 96.38 172 LEU A N 1
ATOM 1366 C CA . LEU A 1 172 ? -6.911 -2.337 16.532 1.00 96.38 172 LEU A CA 1
ATOM 1367 C C . LEU A 1 172 ? -7.623 -2.017 17.849 1.00 96.38 172 LEU A C 1
ATOM 1369 O O . LEU A 1 172 ? -8.762 -2.447 18.023 1.00 96.38 172 LEU A O 1
ATOM 1373 N N . ASP A 1 173 ? -7.031 -1.203 18.723 1.00 95.50 173 ASP A N 1
ATOM 1374 C CA . ASP A 1 173 ? -7.665 -0.756 19.972 1.00 95.50 173 ASP A CA 1
ATOM 1375 C C . ASP A 1 173 ? -8.965 0.029 19.712 1.00 95.50 173 ASP A C 1
ATOM 1377 O O . ASP A 1 173 ? -9.990 -0.156 20.384 1.00 95.50 173 ASP A O 1
ATOM 1381 N N . ILE A 1 174 ? -8.966 0.878 18.678 1.00 95.31 174 ILE A N 1
ATOM 1382 C CA . ILE A 1 174 ? -10.164 1.610 18.239 1.00 95.31 174 ILE A CA 1
ATOM 1383 C C . ILE A 1 174 ? -11.230 0.648 17.694 1.00 95.31 174 ILE A C 1
ATOM 1385 O O . ILE A 1 174 ? -12.424 0.851 17.928 1.00 95.31 174 ILE A O 1
ATOM 1389 N N . ILE A 1 175 ? -10.825 -0.387 16.954 1.00 95.25 175 ILE A N 1
ATOM 1390 C CA . ILE A 1 175 ? -11.746 -1.394 16.410 1.00 95.25 175 ILE A CA 1
ATOM 1391 C C . ILE A 1 175 ? -12.329 -2.263 17.524 1.00 95.25 175 ILE A C 1
ATOM 1393 O O . ILE A 1 175 ? -13.529 -2.527 17.509 1.00 95.25 175 ILE A O 1
ATOM 1397 N N . ALA A 1 176 ? -11.522 -2.665 18.506 1.00 92.75 176 ALA A N 1
ATOM 1398 C CA . ALA A 1 176 ? -11.941 -3.522 19.614 1.00 92.75 176 ALA A CA 1
ATOM 1399 C C . ALA A 1 176 ? -13.075 -2.903 20.449 1.00 92.75 176 ALA A C 1
ATOM 1401 O O . ALA A 1 176 ? -13.886 -3.618 21.035 1.00 92.75 176 ALA A O 1
ATOM 1402 N N . THR A 1 177 ? -13.156 -1.572 20.477 1.00 92.56 177 THR A N 1
ATOM 1403 C CA . THR A 1 177 ? -14.212 -0.813 21.164 1.00 92.56 177 THR A CA 1
ATOM 1404 C C . THR A 1 177 ? -15.333 -0.347 20.230 1.00 92.56 177 THR A C 1
ATOM 1406 O O . THR A 1 177 ? -16.248 0.366 20.651 1.00 92.56 177 THR A O 1
ATOM 1409 N N . SER A 1 178 ? -15.286 -0.730 18.952 1.00 91.44 178 SER A N 1
ATOM 1410 C CA . SER A 1 178 ? -16.248 -0.298 17.947 1.00 91.44 178 SER A CA 1
ATOM 1411 C C . SER A 1 178 ? -17.559 -1.081 18.008 1.00 91.44 178 SER A C 1
ATOM 1413 O O . SER A 1 178 ? -17.580 -2.288 18.224 1.00 91.44 178 SER A O 1
ATOM 1415 N N . ALA A 1 179 ? -18.668 -0.394 17.726 1.00 88.00 179 ALA A N 1
ATOM 1416 C CA . ALA A 1 179 ? -19.964 -1.030 17.489 1.00 88.00 179 ALA A CA 1
ATOM 1417 C C . ALA A 1 179 ? -20.122 -1.558 16.047 1.00 88.00 179 ALA A C 1
ATOM 1419 O O . ALA A 1 179 ? -21.111 -2.223 15.740 1.00 88.00 179 ALA A O 1
ATOM 1420 N N . PHE A 1 180 ? -19.190 -1.233 15.143 1.00 89.31 180 PHE A N 1
ATOM 1421 C CA . PHE A 1 180 ? -19.247 -1.663 13.749 1.00 89.31 180 PHE A CA 1
ATOM 1422 C C . PHE A 1 180 ? -18.706 -3.083 13.584 1.00 89.31 180 PHE A C 1
ATOM 1424 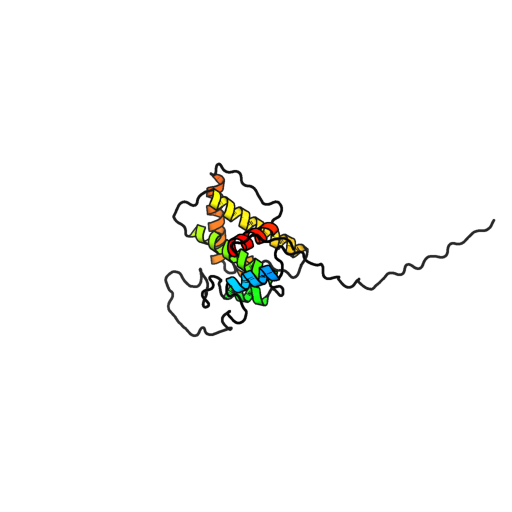O O . PHE A 1 180 ? -17.716 -3.467 14.201 1.00 89.31 180 PHE A O 1
ATOM 1431 N N . THR A 1 181 ? -19.339 -3.854 12.701 1.00 87.25 181 THR A N 1
ATOM 1432 C CA . THR A 1 181 ? -18.823 -5.168 12.303 1.00 87.25 181 THR A CA 1
ATOM 1433 C C . THR A 1 181 ? -17.671 -4.997 11.319 1.00 87.25 181 THR A C 1
ATOM 1435 O O . THR A 1 181 ? -17.749 -4.194 10.388 1.00 87.25 181 THR A O 1
ATOM 1438 N N . VAL A 1 182 ? -16.602 -5.766 11.519 1.00 88.31 182 VAL A N 1
ATOM 1439 C CA . VAL A 1 182 ? -15.466 -5.815 10.596 1.00 88.31 182 VAL A CA 1
ATOM 1440 C C . VAL A 1 182 ? -15.771 -6.827 9.497 1.00 88.31 182 VAL A C 1
ATOM 1442 O O . VAL A 1 182 ? -16.017 -8.000 9.776 1.00 88.31 182 VAL A O 1
ATOM 1445 N N . HIS A 1 183 ? -15.736 -6.374 8.248 1.00 86.75 183 HIS A N 1
ATOM 1446 C CA . HIS A 1 183 ? -15.880 -7.225 7.072 1.00 86.75 183 HIS A CA 1
ATOM 1447 C C . HIS A 1 183 ? -14.581 -7.211 6.272 1.00 86.75 183 HIS A C 1
ATOM 1449 O O . HIS A 1 183 ? -14.049 -6.145 5.965 1.00 86.75 183 HIS A O 1
ATOM 1455 N N . PHE A 1 184 ? -14.084 -8.398 5.934 1.00 84.75 184 PHE A N 1
ATOM 1456 C CA . PHE A 1 184 ? -12.924 -8.565 5.064 1.00 84.75 184 PHE A CA 1
ATOM 1457 C C . PHE A 1 184 ? -13.380 -8.809 3.629 1.00 84.75 184 PHE A C 1
ATOM 1459 O O . PHE A 1 184 ? -14.385 -9.484 3.399 1.00 84.75 184 PHE A O 1
ATOM 1466 N N . ASP A 1 185 ? -12.644 -8.244 2.677 1.00 80.25 185 ASP A N 1
ATOM 1467 C CA . ASP A 1 185 ? -12.932 -8.390 1.254 1.00 80.25 185 ASP A CA 1
ATOM 1468 C C . ASP A 1 185 ? -12.653 -9.839 0.807 1.00 80.25 185 ASP A C 1
ATOM 1470 O O . ASP A 1 185 ? -11.526 -10.310 0.986 1.00 80.25 185 ASP A O 1
ATOM 1474 N N . PRO A 1 186 ? -13.636 -10.572 0.247 1.00 84.62 186 PRO A N 1
ATOM 1475 C CA . PRO A 1 186 ? -13.413 -11.932 -0.240 1.00 84.62 186 PRO A CA 1
ATOM 1476 C C . PRO A 1 186 ? -12.488 -11.980 -1.464 1.00 84.62 186 PRO A C 1
ATOM 1478 O O . PRO A 1 186 ? -11.978 -13.052 -1.787 1.00 84.62 186 PRO A O 1
ATOM 1481 N N . GLN A 1 187 ? -12.272 -10.850 -2.147 1.00 90.25 187 GLN A N 1
ATOM 1482 C CA . GLN A 1 187 ? -11.367 -10.725 -3.288 1.00 90.25 187 GLN A CA 1
ATOM 1483 C C . GLN A 1 187 ? -10.293 -9.668 -2.990 1.00 90.25 187 GLN A C 1
ATOM 1485 O O . GLN A 1 187 ? -10.404 -8.524 -3.427 1.00 90.25 187 GLN A O 1
ATOM 1490 N N . PRO A 1 188 ? -9.205 -10.032 -2.285 1.00 92.19 188 PRO A N 1
ATOM 1491 C CA . PRO A 1 188 ? -8.209 -9.071 -1.811 1.00 92.19 188 PRO A CA 1
ATOM 1492 C C . PRO A 1 188 ? -7.618 -8.180 -2.912 1.00 92.19 188 PRO A C 1
ATOM 1494 O O . PRO A 1 188 ? -7.395 -6.991 -2.695 1.00 92.19 188 PRO A O 1
ATOM 1497 N N . CYS A 1 189 ? -7.413 -8.721 -4.118 1.00 93.56 189 CYS A N 1
ATOM 1498 C CA . CYS A 1 189 ? -6.861 -7.963 -5.242 1.00 93.56 189 CYS A CA 1
ATOM 1499 C C . CYS A 1 189 ? -7.816 -6.921 -5.834 1.00 93.56 189 CYS A C 1
ATOM 1501 O O . CYS A 1 189 ? -7.337 -5.923 -6.375 1.00 93.56 189 CYS A O 1
ATOM 1503 N N . GLN A 1 190 ? -9.134 -7.058 -5.643 1.00 93.06 190 GLN A N 1
ATOM 1504 C CA . GLN A 1 190 ? -10.104 -6.023 -6.021 1.00 93.06 190 GLN A CA 1
ATOM 1505 C C . GLN A 1 190 ? -9.819 -4.700 -5.296 1.00 93.06 190 GLN A C 1
ATOM 1507 O O . GLN A 1 190 ? -10.161 -3.621 -5.780 1.00 93.06 190 GLN A O 1
ATOM 1512 N N . ARG A 1 191 ? -9.116 -4.752 -4.157 1.00 94.31 191 ARG A N 1
ATOM 1513 C CA . ARG A 1 191 ? -8.689 -3.554 -3.440 1.00 94.31 191 ARG A CA 1
ATOM 1514 C C . ARG A 1 191 ? -7.826 -2.628 -4.290 1.00 94.31 191 ARG A C 1
ATOM 1516 O O . ARG A 1 191 ? -7.982 -1.417 -4.175 1.00 94.31 191 ARG A O 1
ATOM 1523 N N . PHE A 1 192 ? -6.966 -3.161 -5.158 1.00 95.50 192 PHE A N 1
ATOM 1524 C CA . PHE A 1 192 ? -6.144 -2.332 -6.043 1.00 95.50 192 PHE A CA 1
ATOM 1525 C C . PHE A 1 192 ? -6.969 -1.610 -7.104 1.00 95.50 192 PHE A C 1
ATOM 1527 O O . PHE A 1 192 ? -6.662 -0.460 -7.406 1.00 95.50 192 PHE A O 1
ATOM 1534 N N . VAL A 1 193 ? -8.050 -2.226 -7.594 1.00 93.94 193 VAL A N 1
ATOM 1535 C CA . VAL A 1 193 ? -9.017 -1.559 -8.479 1.00 93.94 193 VAL A CA 1
ATOM 1536 C C . VAL A 1 193 ? -9.637 -0.367 -7.754 1.00 93.94 193 VAL A C 1
ATOM 1538 O O . VAL A 1 193 ? -9.552 0.752 -8.239 1.00 93.94 193 VAL A O 1
ATOM 1541 N N . LEU A 1 194 ? -10.161 -0.568 -6.542 1.00 92.88 194 LEU A N 1
ATOM 1542 C CA . LEU A 1 194 ? -10.804 0.502 -5.765 1.00 92.88 194 LEU A CA 1
ATOM 1543 C C . LEU A 1 194 ? -9.838 1.644 -5.405 1.00 92.88 194 LEU A C 1
ATOM 1545 O O . LEU A 1 194 ? -10.212 2.818 -5.417 1.00 92.88 194 LEU A O 1
ATOM 1549 N N . LEU A 1 195 ? -8.583 1.316 -5.080 1.00 93.56 195 LEU A N 1
ATOM 1550 C CA . LEU A 1 195 ? -7.544 2.316 -4.827 1.00 93.56 195 LEU A CA 1
ATOM 1551 C C . LEU A 1 195 ? -7.214 3.107 -6.099 1.00 93.56 195 LEU A C 1
ATOM 1553 O O . LEU A 1 195 ? -7.104 4.333 -6.040 1.00 93.56 195 LEU A O 1
ATOM 1557 N N . ALA A 1 196 ? -7.105 2.427 -7.243 1.00 93.94 196 ALA A N 1
ATOM 1558 C CA . ALA A 1 196 ? -6.889 3.064 -8.536 1.00 93.94 196 ALA A CA 1
ATOM 1559 C C . ALA A 1 196 ? -8.054 3.984 -8.916 1.00 93.94 196 ALA A C 1
ATOM 1561 O O . ALA A 1 196 ? -7.821 5.131 -9.286 1.00 93.94 196 ALA A O 1
ATOM 1562 N N . GLU A 1 197 ? -9.297 3.530 -8.765 1.00 93.31 197 GLU A N 1
ATOM 1563 C CA . GLU A 1 197 ? -10.503 4.328 -9.011 1.00 93.31 197 GLU A CA 1
ATOM 1564 C C . GLU A 1 197 ? -10.532 5.596 -8.159 1.00 93.31 197 GLU A C 1
ATOM 1566 O O . GLU A 1 197 ? -10.763 6.696 -8.666 1.00 93.31 197 GLU A O 1
ATOM 1571 N N . SER A 1 198 ? -10.229 5.458 -6.863 1.00 91.06 198 SER A N 1
ATOM 1572 C CA . SER A 1 198 ? -10.154 6.593 -5.944 1.00 91.06 198 SER A CA 1
ATOM 1573 C C . SER A 1 198 ? -9.074 7.595 -6.347 1.00 91.06 198 SER A C 1
ATOM 1575 O O . SER A 1 198 ? -9.284 8.797 -6.189 1.00 91.06 198 SER A O 1
ATOM 1577 N N . MET A 1 199 ? -7.918 7.124 -6.817 1.00 90.00 199 MET A N 1
ATOM 1578 C CA . MET A 1 199 ? -6.800 7.980 -7.215 1.00 90.00 199 MET A CA 1
ATOM 1579 C C . MET A 1 199 ? -7.063 8.668 -8.560 1.00 90.00 199 MET A C 1
ATOM 1581 O O . MET A 1 199 ? -6.809 9.859 -8.711 1.00 90.00 199 MET A O 1
ATOM 1585 N N . LEU A 1 200 ? -7.604 7.928 -9.526 1.00 89.38 200 LEU A N 1
ATOM 1586 C CA . LEU A 1 200 ? -7.907 8.408 -10.874 1.00 89.38 200 LEU A CA 1
ATOM 1587 C C . LEU A 1 200 ? -9.229 9.182 -10.959 1.00 89.38 200 LEU A C 1
ATOM 1589 O O . LEU A 1 200 ? -9.526 9.742 -12.014 1.00 89.38 200 LEU A O 1
ATOM 1593 N N . GLN A 1 201 ? -10.017 9.192 -9.878 1.00 88.44 201 GLN A N 1
ATOM 1594 C CA . GLN A 1 201 ? -11.348 9.799 -9.800 1.00 88.44 201 GLN A CA 1
ATOM 1595 C C . GLN A 1 201 ? -12.282 9.290 -10.910 1.00 88.44 201 GLN A C 1
ATOM 1597 O O . GLN A 1 201 ? -13.005 10.052 -11.552 1.00 88.44 201 GLN A O 1
ATOM 1602 N N . THR A 1 202 ? -12.233 7.986 -11.176 1.00 83.12 202 THR A N 1
ATOM 1603 C CA . THR A 1 202 ? -12.983 7.339 -12.259 1.00 83.12 202 THR A CA 1
ATOM 1604 C C . THR A 1 202 ? -13.302 5.893 -11.901 1.00 83.12 202 THR A C 1
ATOM 1606 O O . THR A 1 202 ? -12.652 5.333 -11.028 1.00 83.12 202 THR A O 1
ATOM 1609 N N . THR A 1 203 ? -14.284 5.291 -12.568 1.00 81.50 203 THR A N 1
ATOM 1610 C CA . THR A 1 203 ? -14.592 3.859 -12.436 1.00 81.50 203 THR A CA 1
ATOM 1611 C C . THR A 1 203 ? -13.835 3.096 -13.514 1.00 81.50 203 THR A C 1
ATOM 1613 O O . THR A 1 203 ? -13.865 3.502 -14.677 1.00 81.50 203 THR A O 1
ATOM 1616 N N . LEU A 1 204 ? -13.157 2.009 -13.148 1.00 80.75 204 LEU A N 1
ATOM 1617 C CA . LEU A 1 204 ? -12.440 1.178 -14.110 1.00 80.75 204 LEU A CA 1
ATOM 1618 C C . LEU A 1 204 ? -13.415 0.152 -14.690 1.00 80.75 204 LEU A C 1
ATOM 1620 O O . LEU A 1 204 ? -13.967 -0.676 -13.967 1.00 80.75 204 LEU A O 1
ATOM 1624 N N . THR A 1 205 ? -13.652 0.204 -15.999 1.00 67.69 205 THR A N 1
ATOM 1625 C CA . THR A 1 205 ? -14.371 -0.866 -16.695 1.00 67.69 205 THR A CA 1
ATOM 1626 C C . THR A 1 205 ? -13.418 -2.022 -16.966 1.00 67.69 205 THR A C 1
ATOM 1628 O O . THR A 1 205 ? -12.249 -1.812 -17.290 1.00 67.69 205 THR A O 1
ATOM 1631 N N . VAL A 1 206 ? -13.912 -3.250 -16.801 1.00 54.31 206 VAL A N 1
ATOM 1632 C CA . VAL A 1 206 ? -13.212 -4.444 -17.281 1.00 54.31 206 VAL A CA 1
ATOM 1633 C C . VAL A 1 206 ? -13.368 -4.435 -18.799 1.00 54.31 206 VAL A C 1
ATOM 1635 O O . VAL A 1 206 ? -14.481 -4.637 -19.285 1.00 54.31 206 VAL A O 1
ATOM 1638 N N . ASP A 1 207 ? -12.294 -4.108 -19.511 1.00 44.72 207 ASP A N 1
ATOM 1639 C CA . ASP A 1 207 ? -12.221 -4.256 -20.969 1.00 44.72 207 ASP A CA 1
ATOM 1640 C C . ASP A 1 207 ? -11.965 -5.721 -21.350 1.00 44.72 207 ASP A C 1
ATOM 1642 O O . ASP A 1 207 ? -11.090 -6.353 -20.710 1.00 44.72 207 ASP A O 1
#

Radius of gyration: 23.52 Å; Cα contacts (8 Å, |Δi|>4): 173; chains: 1; bounding box: 47×92×52 Å

Mean predicted aligned error: 11.04 Å